Protein AF-A0A3S3REE6-F1 (afdb_monomer)

Foldseek 3Di:
DDPPVVVPPPQDLQRVLLVLLLCLLQCCLAQNCSNLVSLLVLLVVLVVCVVVVVADQDDDPVLVVLLVVLVVVLCLQCVLCVVLVNNVVCVVVCVSSSSSNSSSSNVSSVVVHDPLVSLLSSLVSLLNNLLSLLVQLCCCCVPVVHQRPHSNVALQSNLVSLLVSLLSLLLCLLVVSDPPSVSSPVSSVSSLVSNLSSVNVVSLVVNLVSSVVSCVVSVVSDDPVVSVVSVVVSVVSNVVSCVSCVVVVVVVVVVVVVVVCCCVVPVDLVGPVSVVVLLVVLVVVQCVVPVRSTNHDPCSVVSSVVSVVD

Sequence (310 aa):
MN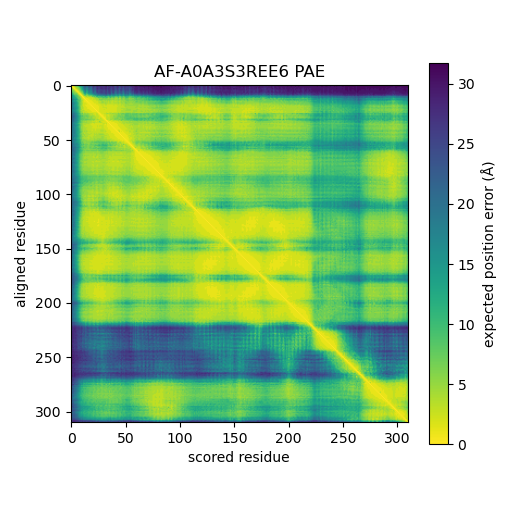PFTKLRRQLTPAQINFYFSIVCFFSAPVLGSLVSITFNAGGVWSAMLLAAKRRRFNIDGPMLALTAAIYAYCAAMVLASIVNGTLAADLRFFLPLITFLLFPISYSTWSITEKTALARIAVLASAAACFGALAIAIVQYHWLGTRAEGGAGNAIVFATVTCLAVMLCLAGALSGIEKRSKLLVLAAIAGTIAIVYSGSRMIWVAVPIAGIVVLLVNRRRFTNASMARLAVIGVVVALAIAAIGSRAIMDRADFLVSDWDALNANGDHSTALGLRVAMWEIGLAAVREMPIFGHGITASRALMKQGFHE

pLDDT: mean 81.47, std 12.82, range [36.47, 96.81]

Secondary structure (DSSP, 8-state):
--GGGGG-----HHHHHHHHHHHHHHHHHHHTTHHHHHHHHHHHHHHHHHHTTSS-----HHHHHHHHHHHHHHHHHHHHHHHTT-HHHHHHHHTTHHHHHTHHHHHHHHTTS-HHHHHHHHHHHHHHHHHHHHHHHHHHHHTS-S---GGGT-HHHHHHHHHHHHHHHHHHHHHSS-S-HHHHHHHHHHHHHHHHHTT-HHHHHHHHHHHHHHHHHTGGGS-HHHHHHHHHHHHHHHHHHHHHHHHHHHHHHHHHHHHHHHHHHH--TTSHHHHHHHHHHHHHHHHHHSTTT-S-TTHHHHHHHHHTT-

Radius of gyration: 23.43 Å; Cα contacts (8 Å, |Δi|>4): 352; chains: 1; bounding box: 55×63×61 Å

Mean predicted aligned error: 9.48 Å

Structure (mmCIF, N/CA/C/O backbone):
data_AF-A0A3S3REE6-F1
#
_entry.id   AF-A0A3S3REE6-F1
#
loop_
_atom_site.group_PDB
_atom_site.id
_atom_site.type_symbol
_atom_site.label_atom_id
_atom_site.label_alt_id
_atom_site.label_comp_id
_atom_site.label_asym_id
_atom_site.label_entity_id
_atom_site.label_seq_id
_atom_site.pdbx_PDB_ins_code
_atom_site.Cartn_x
_atom_site.Cartn_y
_atom_site.Cartn_z
_atom_site.occupancy
_atom_site.B_iso_or_equiv
_atom_site.auth_seq_id
_atom_site.auth_comp_id
_atom_site.auth_asym_id
_atom_site.auth_atom_id
_atom_site.pdbx_PDB_model_num
ATOM 1 N N . MET A 1 1 ? -24.984 39.464 20.899 1.00 42.41 1 MET A N 1
ATOM 2 C CA . MET A 1 1 ? -24.779 38.010 20.689 1.00 42.41 1 MET A CA 1
ATOM 3 C C . MET A 1 1 ? -23.985 37.833 19.404 1.00 42.41 1 MET A C 1
ATOM 5 O O . MET A 1 1 ? -24.493 38.174 18.348 1.00 42.41 1 MET A O 1
ATOM 9 N N . ASN A 1 2 ? -22.717 37.429 19.495 1.00 36.47 2 ASN A N 1
ATOM 10 C CA . ASN A 1 2 ? -21.797 37.407 18.354 1.00 36.47 2 ASN A CA 1
ATOM 11 C C . ASN A 1 2 ? -21.901 36.040 17.632 1.00 36.47 2 ASN A C 1
ATOM 13 O O . ASN A 1 2 ? -21.671 35.022 18.285 1.00 36.47 2 ASN A O 1
ATOM 17 N N . PRO A 1 3 ? -22.258 35.959 16.335 1.00 45.28 3 PRO A N 1
ATOM 18 C CA . PRO A 1 3 ? -22.503 34.685 15.642 1.00 45.28 3 PRO A CA 1
ATOM 19 C C . PRO A 1 3 ? -21.235 33.838 15.406 1.00 45.28 3 PRO A C 1
ATOM 21 O O . PRO A 1 3 ? -21.332 32.678 15.011 1.00 45.28 3 PRO A O 1
ATOM 24 N N . PHE A 1 4 ? -20.050 34.371 15.713 1.00 41.91 4 PHE A N 1
ATOM 25 C CA . PHE A 1 4 ? -18.760 33.706 15.501 1.00 41.91 4 PHE A CA 1
ATOM 26 C C . PHE A 1 4 ? -18.315 32.760 16.630 1.00 41.91 4 PHE A C 1
ATOM 28 O O . PHE A 1 4 ? -17.396 31.966 16.437 1.00 41.91 4 PHE A O 1
ATOM 35 N N . THR A 1 5 ? -18.970 32.754 17.795 1.00 41.12 5 THR A N 1
ATOM 36 C CA . THR A 1 5 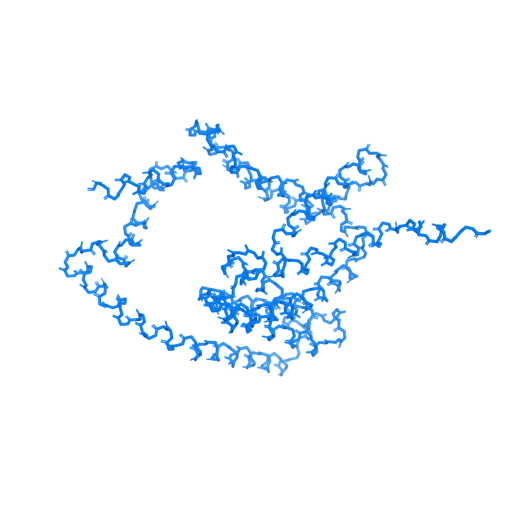? -18.614 31.833 18.897 1.00 41.12 5 THR A CA 1
ATOM 37 C C . THR A 1 5 ? -19.112 30.399 18.695 1.00 41.12 5 THR A C 1
ATOM 39 O O . THR A 1 5 ? -18.639 29.492 19.378 1.00 41.12 5 THR A O 1
ATOM 42 N N . LYS A 1 6 ? -19.991 30.143 17.714 1.00 39.50 6 LYS A N 1
ATOM 43 C CA . LYS A 1 6 ? -20.421 28.776 17.355 1.00 39.50 6 LYS A CA 1
ATOM 44 C C . LYS A 1 6 ? -19.379 27.983 16.549 1.00 39.50 6 LYS A C 1
ATOM 46 O O . LYS A 1 6 ? -19.552 26.778 16.386 1.00 39.50 6 LYS A O 1
ATOM 51 N N . LEU A 1 7 ? -18.287 28.610 16.096 1.00 43.03 7 LEU A N 1
ATOM 52 C CA . LEU A 1 7 ? -17.279 27.970 15.237 1.00 43.03 7 LEU A CA 1
ATOM 53 C C . LEU A 1 7 ? -16.089 27.344 15.988 1.00 43.03 7 LEU A C 1
ATOM 55 O O . LEU A 1 7 ? -15.154 26.858 15.360 1.00 43.03 7 LEU A O 1
ATOM 59 N N . ARG A 1 8 ? -16.092 27.341 17.328 1.00 43.50 8 ARG A N 1
ATOM 60 C CA . ARG A 1 8 ? -14.993 26.780 18.137 1.00 43.50 8 ARG A CA 1
ATOM 61 C C . ARG A 1 8 ? -15.454 25.600 18.984 1.00 43.50 8 ARG A C 1
ATOM 63 O O . ARG A 1 8 ? -15.173 25.524 20.176 1.00 43.50 8 ARG A O 1
ATOM 70 N N . ARG A 1 9 ? -16.170 24.653 18.375 1.00 51.88 9 ARG A N 1
ATOM 71 C CA . ARG A 1 9 ? -16.375 23.345 19.003 1.00 51.88 9 ARG A CA 1
ATOM 72 C C . ARG A 1 9 ? -15.023 22.629 18.973 1.00 51.88 9 ARG A C 1
ATOM 74 O O . ARG A 1 9 ? -14.600 22.166 17.920 1.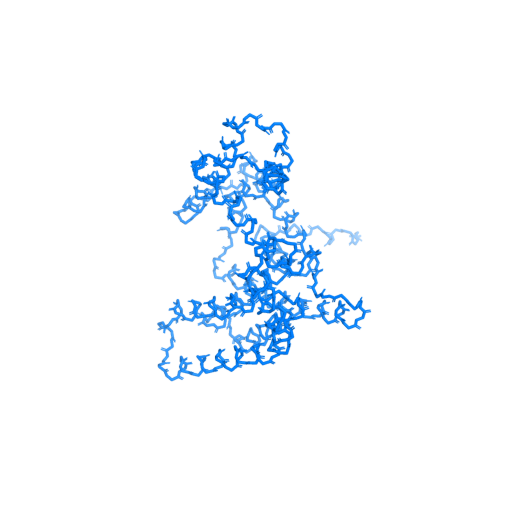00 51.88 9 ARG A O 1
ATOM 81 N N . GLN A 1 10 ? -14.307 22.620 20.099 1.00 65.56 10 GLN A N 1
ATOM 82 C CA . GLN A 1 10 ? -13.070 21.848 20.218 1.00 65.56 10 GLN A CA 1
ATOM 83 C C . GLN A 1 10 ? -13.412 20.380 19.941 1.00 65.56 10 GLN A C 1
ATOM 85 O O . GLN A 1 10 ? -14.212 19.781 20.660 1.00 65.56 10 GLN A O 1
ATOM 90 N N . LEU A 1 11 ? -12.874 19.836 18.847 1.00 72.00 11 LEU A N 1
ATOM 91 C CA . LEU A 1 11 ? -13.067 18.436 18.487 1.00 72.00 11 LEU A CA 1
ATOM 92 C C . LEU A 1 11 ? -12.492 17.561 19.599 1.00 72.00 11 LEU A C 1
ATOM 94 O O . LEU A 1 11 ? -11.380 17.800 20.075 1.00 72.00 11 LEU A O 1
ATOM 98 N N . THR A 1 12 ? -13.234 16.535 20.008 1.00 79.69 12 THR A N 1
ATOM 99 C CA . THR A 1 12 ? -12.698 15.570 20.971 1.00 79.69 12 THR A CA 1
ATOM 100 C C . THR A 1 12 ? -11.561 14.769 20.323 1.00 79.69 12 THR A C 1
ATOM 102 O O . THR A 1 12 ? -11.562 14.579 19.102 1.00 79.69 12 THR A O 1
ATOM 105 N N . PRO A 1 13 ? -10.596 14.233 21.096 1.00 75.00 13 PRO A N 1
ATOM 106 C CA . PRO A 1 13 ? -9.530 13.394 20.542 1.00 75.00 13 PRO A CA 1
ATOM 107 C C . PRO A 1 13 ? -10.055 12.223 19.694 1.00 75.00 13 PRO A C 1
ATOM 109 O O . PRO A 1 13 ? -9.488 11.909 18.652 1.00 75.00 13 PRO A O 1
ATOM 112 N N . ALA A 1 14 ? -11.190 11.635 20.084 1.00 76.12 14 ALA A N 1
ATOM 113 C CA . ALA A 1 14 ? -11.853 10.581 19.320 1.00 76.12 14 ALA A CA 1
ATOM 114 C C . ALA A 1 14 ? -12.410 11.076 17.970 1.00 76.12 14 ALA A C 1
ATOM 116 O O . ALA A 1 14 ? -12.322 10.358 16.977 1.00 76.12 14 ALA A O 1
ATOM 117 N N . GLN A 1 15 ? -12.942 12.302 17.905 1.00 81.38 15 GLN A N 1
ATOM 118 C CA . GLN A 1 15 ? -13.394 12.911 16.647 1.00 81.38 15 GLN A CA 1
ATOM 119 C C . GLN A 1 15 ? -12.220 13.247 15.724 1.00 81.38 15 GLN A C 1
ATOM 121 O O . GLN A 1 15 ? -12.312 13.037 14.519 1.00 81.38 15 GLN A O 1
ATOM 126 N N . ILE A 1 16 ? -11.098 13.720 16.272 1.00 81.75 16 ILE A N 1
ATOM 127 C CA . ILE A 1 16 ? -9.881 13.972 15.487 1.00 81.75 16 ILE A CA 1
ATOM 128 C C . ILE A 1 16 ? -9.382 12.665 14.863 1.00 81.75 16 ILE A C 1
ATOM 130 O O . ILE A 1 16 ? -9.139 12.617 13.661 1.00 81.75 16 ILE A O 1
ATOM 134 N N . ASN A 1 17 ? -9.316 11.586 15.647 1.00 83.25 17 ASN A N 1
ATOM 135 C CA . ASN A 1 17 ? -8.952 10.260 15.147 1.00 83.25 17 ASN A CA 1
ATOM 136 C C . ASN A 1 17 ? -9.905 9.751 14.068 1.00 83.25 17 ASN A C 1
ATOM 138 O O . ASN A 1 17 ? -9.468 9.108 13.115 1.00 83.25 17 ASN A O 1
ATOM 142 N N . PHE A 1 18 ? -11.201 10.018 14.228 1.00 85.62 18 PHE A N 1
ATOM 143 C CA . PHE A 1 18 ? -12.225 9.644 13.262 1.00 85.62 18 PHE A CA 1
ATOM 144 C C . PHE A 1 18 ? -11.948 10.292 11.902 1.00 85.62 18 PHE A C 1
ATOM 146 O O . PHE A 1 18 ? -11.800 9.584 10.908 1.00 85.62 18 PHE A O 1
ATOM 153 N N . TYR A 1 19 ? -11.787 11.619 11.865 1.00 88.06 19 TYR A N 1
ATOM 154 C CA . TYR A 1 19 ? -11.479 12.336 10.626 1.00 88.06 19 TYR A CA 1
ATOM 155 C C . TYR A 1 19 ? -10.116 11.952 10.057 1.00 88.06 19 TYR A C 1
ATOM 157 O O . TYR A 1 19 ? -10.013 11.696 8.861 1.00 88.06 19 TYR A O 1
ATOM 165 N N . PHE A 1 20 ? -9.093 11.842 10.907 1.00 88.25 20 PHE A N 1
ATOM 166 C CA . PHE A 1 20 ? -7.761 11.396 10.507 1.00 88.25 20 PHE A CA 1
ATOM 167 C C . PHE A 1 20 ? -7.815 10.035 9.803 1.00 88.25 20 PHE A C 1
ATOM 169 O O . PHE A 1 20 ? -7.283 9.881 8.708 1.00 88.25 20 PHE A O 1
ATOM 176 N N . SER A 1 21 ? -8.533 9.070 10.382 1.00 89.06 21 SER A N 1
ATOM 177 C CA . SER A 1 21 ? -8.674 7.730 9.807 1.00 89.06 21 SER A CA 1
ATOM 178 C C . SER A 1 21 ? -9.447 7.759 8.491 1.00 89.06 21 SER A C 1
ATOM 180 O O . SER A 1 21 ? -9.011 7.140 7.526 1.00 89.06 21 SER A O 1
ATOM 182 N N . ILE A 1 22 ? -10.549 8.516 8.410 1.00 90.38 22 ILE A N 1
ATOM 183 C CA . ILE A 1 22 ? -11.283 8.687 7.147 1.00 90.38 22 ILE A CA 1
ATOM 184 C C . ILE A 1 22 ? -10.353 9.213 6.064 1.00 90.38 22 ILE A C 1
ATOM 186 O O . ILE A 1 22 ? -10.285 8.613 4.996 1.00 90.38 22 ILE A O 1
ATOM 190 N N . VAL A 1 23 ? -9.618 10.292 6.340 1.00 90.56 23 VAL A N 1
ATOM 191 C CA . VAL A 1 23 ? -8.716 10.881 5.352 1.00 90.56 23 VAL A CA 1
ATOM 192 C C . VAL A 1 23 ? -7.639 9.875 4.963 1.00 90.56 23 VAL A C 1
ATOM 194 O O . VAL A 1 23 ? -7.443 9.677 3.772 1.00 90.56 23 VAL A O 1
ATOM 197 N N . CYS A 1 24 ? -7.004 9.163 5.899 1.00 88.88 24 CYS A N 1
ATOM 198 C CA . CYS A 1 24 ? -5.978 8.170 5.566 1.00 88.88 24 CYS A CA 1
ATOM 199 C C . CYS A 1 24 ? -6.482 7.058 4.627 1.00 88.88 24 CYS A C 1
ATOM 201 O O . CYS A 1 24 ? -5.827 6.762 3.631 1.00 88.88 24 CYS A O 1
ATOM 203 N N . PHE A 1 25 ? -7.643 6.458 4.907 1.00 89.06 25 PHE A N 1
ATOM 204 C CA . PHE A 1 25 ? -8.155 5.336 4.107 1.00 89.06 25 PHE A CA 1
ATOM 205 C C . PHE A 1 25 ? -8.859 5.781 2.815 1.00 89.06 25 PHE A C 1
ATOM 207 O O . PHE A 1 25 ? -8.791 5.078 1.810 1.00 89.06 25 PHE A O 1
ATOM 214 N N . PHE A 1 26 ? -9.501 6.952 2.811 1.00 91.25 26 PHE A N 1
ATOM 215 C CA . PHE A 1 26 ? -10.157 7.502 1.622 1.00 91.25 26 PHE A CA 1
ATOM 216 C C . PHE A 1 26 ? -9.165 8.106 0.624 1.00 91.25 26 PHE A C 1
ATOM 218 O O . PHE A 1 26 ? -9.297 7.924 -0.585 1.00 91.25 26 PHE A O 1
ATOM 225 N N . SER A 1 27 ? -8.173 8.849 1.123 1.00 88.44 27 SER A N 1
ATOM 226 C CA . SER A 1 27 ? -7.280 9.635 0.269 1.00 88.44 27 SER A CA 1
ATOM 227 C C . SER A 1 27 ? -6.321 8.784 -0.551 1.00 88.44 27 SER A C 1
ATOM 229 O O . SER A 1 27 ? -5.919 9.244 -1.612 1.00 88.44 27 SER A O 1
ATOM 231 N N . ALA A 1 28 ? -5.976 7.562 -0.131 1.00 84.25 28 ALA A N 1
ATOM 232 C CA . ALA A 1 28 ? -4.941 6.799 -0.825 1.00 84.25 28 ALA A CA 1
ATOM 233 C C . ALA A 1 28 ? -5.287 6.534 -2.311 1.00 84.25 28 ALA A C 1
ATOM 235 O O . ALA A 1 28 ? -4.481 6.910 -3.163 1.00 84.25 28 ALA A O 1
ATOM 236 N N . PRO A 1 29 ? -6.476 6.007 -2.679 1.00 78.81 29 PRO A N 1
ATOM 237 C CA . PRO A 1 29 ? -6.849 5.840 -4.089 1.00 78.81 29 PRO A CA 1
ATOM 238 C C . PRO A 1 29 ? -7.236 7.146 -4.794 1.00 78.81 29 PRO A C 1
ATOM 240 O O . PRO A 1 29 ? -6.980 7.314 -5.984 1.00 78.81 29 PRO A O 1
ATOM 243 N N . VAL A 1 30 ? -7.869 8.072 -4.071 1.00 86.06 30 VAL A N 1
ATOM 244 C CA . VAL A 1 30 ? -8.553 9.233 -4.667 1.00 86.06 30 VAL A CA 1
ATOM 245 C C . VAL A 1 30 ? -7.630 10.446 -4.793 1.00 86.06 30 VAL A C 1
ATOM 247 O O . VAL A 1 30 ? -7.632 11.127 -5.810 1.00 86.06 30 VAL A O 1
ATOM 250 N N . LEU A 1 31 ? -6.833 10.713 -3.761 1.00 86.44 31 LEU A N 1
ATOM 251 C CA . LEU A 1 31 ? -6.054 11.943 -3.577 1.00 86.44 31 LEU A CA 1
ATOM 252 C C . LEU A 1 31 ? -4.537 11.677 -3.502 1.00 86.44 31 LEU A C 1
ATOM 254 O O . LEU A 1 31 ? -3.764 12.607 -3.274 1.00 86.44 31 LEU A O 1
ATOM 258 N N . GLY A 1 32 ? -4.110 10.420 -3.674 1.00 85.12 32 GLY A N 1
ATOM 259 C CA . GLY A 1 32 ? -2.707 10.018 -3.750 1.00 85.12 32 GLY A CA 1
ATOM 260 C C . GLY A 1 32 ? -1.889 10.499 -2.556 1.00 85.12 32 GLY A C 1
ATOM 261 O O . GLY A 1 32 ? -2.168 10.136 -1.415 1.00 85.12 32 GLY A O 1
ATOM 262 N N . SER A 1 33 ? -0.892 11.349 -2.817 1.00 83.81 33 SER A N 1
ATOM 263 C CA . SER A 1 33 ? 0.085 11.854 -1.837 1.00 83.81 33 SER A CA 1
ATOM 264 C C . SER A 1 33 ? -0.518 12.573 -0.626 1.00 83.81 33 SER A C 1
ATOM 266 O O . SER A 1 33 ? 0.168 12.726 0.389 1.00 83.81 33 SER A O 1
ATOM 268 N N . LEU A 1 34 ? -1.795 12.975 -0.677 1.00 86.62 34 LEU A N 1
ATOM 269 C CA . LEU A 1 34 ? -2.482 13.528 0.491 1.00 86.62 34 LEU A CA 1
ATOM 270 C C . LEU A 1 34 ? -2.490 12.548 1.674 1.00 86.62 34 LEU A C 1
ATOM 272 O O . LEU A 1 34 ? -2.453 12.995 2.823 1.00 86.62 34 LEU A O 1
ATOM 276 N N . VAL A 1 35 ? -2.476 11.233 1.420 1.00 87.00 35 VAL A N 1
ATOM 277 C CA . VAL A 1 35 ? -2.385 10.225 2.487 1.00 87.00 35 VAL A CA 1
ATOM 278 C C . VAL A 1 35 ? -1.095 10.381 3.285 1.00 87.00 35 VAL A C 1
ATOM 280 O O . VAL A 1 35 ? -1.134 10.416 4.514 1.00 87.00 35 VAL A O 1
ATOM 283 N N . SER A 1 36 ? 0.036 10.557 2.599 1.00 87.06 36 SER A N 1
ATOM 284 C CA . SER A 1 36 ? 1.346 10.718 3.223 1.00 87.06 36 SER A CA 1
ATOM 285 C C . SER A 1 36 ? 1.425 12.039 3.973 1.00 87.06 36 SER A C 1
ATOM 287 O O . SER A 1 36 ? 1.892 12.059 5.107 1.00 87.06 36 SER A O 1
ATOM 289 N N . ILE A 1 37 ? 0.915 13.131 3.397 1.00 88.62 37 ILE A N 1
ATOM 290 C CA . ILE A 1 37 ? 0.866 14.436 4.075 1.00 88.62 37 ILE A CA 1
ATOM 291 C C . ILE A 1 37 ? 0.042 14.331 5.359 1.00 88.62 37 ILE A C 1
ATOM 293 O O . ILE A 1 37 ? 0.506 14.726 6.427 1.00 88.62 37 ILE A O 1
ATOM 297 N N . THR A 1 38 ? -1.153 13.746 5.268 1.00 88.25 38 THR A N 1
ATOM 298 C CA . THR A 1 38 ? -2.050 13.569 6.414 1.00 88.25 38 THR A CA 1
ATOM 299 C C . THR A 1 38 ? -1.393 12.711 7.483 1.00 88.25 38 THR A C 1
ATOM 301 O O . THR A 1 38 ? -1.381 13.099 8.648 1.00 88.25 38 THR A O 1
ATOM 304 N N . PHE A 1 39 ? -0.802 11.578 7.096 1.00 89.00 39 PHE A N 1
ATOM 305 C CA . PHE A 1 39 ? -0.134 10.666 8.018 1.00 89.00 39 PHE A CA 1
ATOM 306 C C . PHE A 1 39 ? 1.042 11.340 8.735 1.00 89.00 39 PHE A C 1
ATOM 308 O O . PHE A 1 39 ? 1.117 11.287 9.960 1.00 89.00 39 PHE A O 1
ATOM 315 N N . ASN A 1 40 ? 1.910 12.045 8.002 1.00 90.38 40 ASN A N 1
ATOM 316 C CA . ASN A 1 40 ? 3.038 12.771 8.589 1.00 90.38 40 ASN A CA 1
ATOM 317 C C . ASN A 1 40 ? 2.561 13.898 9.518 1.00 90.38 40 ASN A C 1
ATOM 319 O O . ASN A 1 40 ? 3.053 14.015 10.638 1.00 90.38 40 ASN A O 1
ATOM 323 N N . ALA A 1 41 ? 1.561 14.683 9.106 1.00 88.25 41 ALA A N 1
ATOM 324 C CA . ALA A 1 41 ? 0.976 15.731 9.942 1.00 88.25 41 ALA A CA 1
ATOM 325 C C . ALA A 1 41 ? 0.361 15.158 11.232 1.00 88.25 41 ALA A C 1
ATOM 327 O O . ALA A 1 41 ? 0.583 15.694 12.319 1.00 88.25 41 ALA A O 1
ATOM 328 N N . GLY A 1 42 ? -0.360 14.037 11.133 1.00 86.38 42 GLY A N 1
ATOM 329 C CA . GLY A 1 42 ? -0.908 13.321 12.285 1.00 86.38 42 GLY A CA 1
ATOM 330 C C . GLY A 1 42 ? 0.176 12.769 13.213 1.00 86.38 42 GLY A C 1
ATOM 331 O O . GLY A 1 42 ? 0.039 12.863 14.435 1.00 86.38 42 GLY A O 1
ATOM 332 N N . GLY A 1 43 ? 1.274 12.259 12.650 1.00 87.00 43 GLY A N 1
ATOM 333 C CA . GLY A 1 43 ? 2.450 11.810 13.392 1.00 87.00 43 GLY A CA 1
ATOM 334 C C . GLY A 1 43 ? 3.121 12.948 14.162 1.00 87.00 43 GLY A C 1
ATOM 335 O O . GLY A 1 43 ? 3.308 12.837 15.372 1.00 87.00 43 GLY A O 1
ATOM 336 N N . VAL A 1 44 ? 3.398 14.078 13.504 1.00 88.44 44 VAL A N 1
ATOM 337 C CA . VAL A 1 44 ? 3.989 15.271 14.142 1.00 88.44 44 VAL A CA 1
ATOM 338 C C . VAL A 1 44 ? 3.080 15.815 15.242 1.00 88.44 44 VAL A C 1
ATOM 340 O O . VAL A 1 44 ? 3.533 16.040 16.364 1.00 88.44 44 VAL A O 1
ATOM 343 N N . TRP A 1 45 ? 1.780 15.955 14.973 1.00 86.81 45 TRP A N 1
ATOM 344 C CA . TRP A 1 45 ? 0.811 16.400 15.977 1.00 86.81 45 TRP A CA 1
ATOM 345 C C . TRP A 1 45 ? 0.792 15.485 17.206 1.00 86.81 45 TRP A C 1
ATOM 347 O O . TRP A 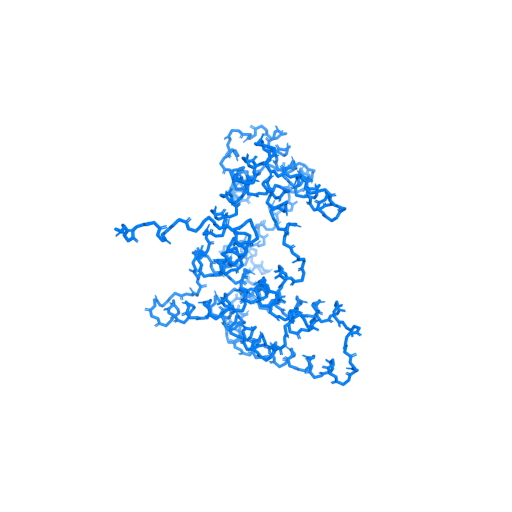1 45 ? 0.753 15.933 18.353 1.00 86.81 45 TRP A O 1
ATOM 357 N N . SER A 1 46 ? 0.870 14.180 16.976 1.00 84.25 46 SER A N 1
ATOM 358 C CA . SER A 1 46 ? 0.875 13.186 18.044 1.00 84.25 46 SER A CA 1
ATOM 359 C C . SER A 1 46 ? 2.169 13.213 18.846 1.00 84.25 46 SER A C 1
ATOM 361 O O . SER A 1 46 ? 2.107 13.109 20.071 1.00 84.25 46 SER A O 1
ATOM 363 N N . ALA A 1 47 ? 3.311 13.446 18.193 1.00 87.00 47 ALA A N 1
ATOM 364 C CA . ALA A 1 47 ? 4.587 13.692 18.857 1.00 87.00 47 ALA A CA 1
ATOM 365 C C . ALA A 1 47 ? 4.515 14.931 19.763 1.00 87.00 47 ALA A C 1
ATOM 367 O O . ALA A 1 47 ? 4.936 14.868 20.917 1.00 87.00 47 ALA A O 1
ATOM 368 N N . MET A 1 48 ? 3.902 16.026 19.296 1.00 86.75 48 MET A N 1
ATOM 369 C CA . MET A 1 48 ? 3.696 17.233 20.108 1.00 86.75 48 MET A CA 1
ATOM 370 C C . MET A 1 48 ? 2.818 16.956 21.337 1.00 86.75 48 MET A C 1
ATOM 372 O O . MET A 1 48 ? 3.122 17.425 22.433 1.00 86.75 48 MET A O 1
ATOM 376 N N . LEU A 1 49 ? 1.748 16.166 21.193 1.00 84.81 49 LEU A N 1
ATOM 377 C CA . LEU A 1 49 ? 0.883 15.787 22.318 1.00 84.81 49 LEU A CA 1
ATOM 378 C C . LEU A 1 49 ? 1.590 14.883 23.339 1.00 84.81 49 LEU A C 1
ATOM 380 O O . LEU A 1 49 ? 1.339 15.014 24.541 1.00 84.81 49 LEU A O 1
ATOM 384 N N . LEU A 1 50 ? 2.461 13.986 22.873 1.00 85.38 50 LEU A N 1
ATOM 385 C CA . LEU A 1 50 ? 3.314 13.143 23.716 1.00 85.38 50 LEU A CA 1
ATOM 386 C C . LEU A 1 50 ? 4.344 13.992 24.477 1.00 85.38 50 LEU A C 1
ATOM 388 O O . LEU A 1 50 ? 4.432 13.883 25.699 1.00 85.38 50 LEU A O 1
ATOM 392 N N . ALA A 1 51 ? 5.048 14.896 23.786 1.00 87.56 51 ALA A N 1
ATOM 393 C CA . ALA A 1 51 ? 5.994 15.838 24.392 1.00 87.56 51 ALA A CA 1
ATOM 394 C C . ALA A 1 51 ? 5.322 16.756 25.425 1.00 87.56 51 ALA A C 1
ATOM 396 O O . ALA A 1 51 ? 5.862 16.979 26.507 1.00 87.56 51 ALA A O 1
ATOM 397 N N . ALA A 1 52 ? 4.098 17.215 25.152 1.00 87.50 52 ALA A N 1
ATOM 398 C CA . ALA A 1 52 ? 3.303 18.004 26.091 1.00 87.50 52 ALA A CA 1
ATOM 399 C C . ALA A 1 52 ? 2.723 17.184 27.264 1.00 87.50 52 ALA A C 1
ATOM 401 O O . ALA A 1 52 ? 1.938 17.722 28.046 1.00 87.50 52 ALA A O 1
ATOM 402 N N . LYS A 1 53 ? 3.038 15.881 27.373 1.00 83.44 53 LYS A N 1
ATOM 403 C CA . LYS A 1 53 ? 2.478 14.925 28.351 1.00 83.44 53 LYS A CA 1
ATOM 404 C C . LYS A 1 53 ? 0.943 14.866 28.359 1.00 83.44 53 LYS A C 1
ATOM 406 O O . LYS A 1 53 ? 0.334 14.391 29.315 1.00 83.44 53 LYS A O 1
ATOM 411 N N . ARG A 1 54 ? 0.303 15.314 27.274 1.00 80.19 54 ARG A N 1
ATOM 412 C CA . ARG A 1 54 ? -1.157 15.282 27.086 1.00 80.19 54 ARG A CA 1
ATOM 413 C C . ARG A 1 54 ? -1.643 13.937 26.550 1.00 80.19 54 ARG A C 1
ATOM 415 O O . ARG A 1 54 ? -2.846 13.695 26.511 1.00 80.19 54 ARG A O 1
ATOM 422 N N . ARG A 1 55 ? -0.724 13.069 26.119 1.00 75.94 55 ARG A N 1
ATOM 423 C CA . ARG A 1 55 ? -1.007 11.733 25.591 1.00 75.94 55 ARG A CA 1
ATOM 424 C C . ARG A 1 55 ? 0.005 10.727 26.138 1.00 75.94 55 ARG A C 1
ATOM 426 O O . ARG A 1 55 ? 1.175 11.055 26.308 1.00 75.94 55 ARG A O 1
ATOM 433 N N . ARG A 1 56 ? -0.457 9.503 26.404 1.00 79.75 56 ARG A N 1
ATOM 434 C CA . ARG A 1 56 ? 0.401 8.365 26.763 1.00 79.75 56 ARG A CA 1
ATOM 435 C C . ARG A 1 56 ? 0.751 7.576 25.511 1.00 79.75 56 ARG A C 1
ATOM 437 O O . ARG A 1 56 ? -0.105 7.389 24.650 1.00 79.75 56 ARG A O 1
ATOM 444 N N . PHE A 1 57 ? 1.994 7.123 25.436 1.00 82.75 57 PHE A N 1
ATOM 445 C CA . PHE A 1 57 ? 2.460 6.272 24.355 1.00 82.75 57 PHE A CA 1
ATOM 446 C C . PHE A 1 57 ? 1.903 4.862 24.551 1.00 82.75 57 PHE A C 1
ATOM 448 O O . PHE A 1 57 ? 2.119 4.251 25.598 1.00 82.75 57 PHE A O 1
ATOM 455 N N . ASN A 1 58 ? 1.132 4.374 23.583 1.00 81.25 58 ASN A N 1
ATOM 456 C CA . ASN A 1 58 ? 0.551 3.041 23.665 1.00 81.25 58 ASN A CA 1
ATOM 457 C C . ASN A 1 58 ? 1.548 1.998 23.165 1.00 81.25 58 ASN A C 1
ATOM 459 O O . ASN A 1 58 ? 1.845 1.984 21.977 1.00 81.25 58 ASN A O 1
ATOM 463 N N . ILE A 1 59 ? 2.007 1.119 24.055 1.00 84.38 59 ILE A N 1
ATOM 464 C CA . ILE A 1 59 ? 2.932 0.032 23.732 1.00 84.38 59 ILE A CA 1
ATOM 465 C C . ILE A 1 59 ? 2.184 -1.292 23.878 1.00 84.38 59 ILE A C 1
ATOM 467 O O . ILE A 1 59 ? 1.905 -1.733 24.990 1.00 84.38 59 ILE A O 1
ATOM 471 N N . ASP A 1 60 ? 1.862 -1.930 22.758 1.00 88.12 60 ASP A N 1
ATOM 472 C CA . ASP A 1 60 ? 1.336 -3.292 22.704 1.00 88.12 60 ASP A CA 1
ATOM 473 C C . ASP A 1 60 ? 2.194 -4.181 21.791 1.00 88.12 60 ASP A C 1
ATOM 475 O O . ASP A 1 60 ? 2.919 -3.701 20.918 1.00 88.12 60 ASP A O 1
ATOM 479 N N . GLY A 1 61 ? 2.126 -5.500 22.003 1.00 88.88 61 GLY A N 1
ATOM 480 C CA . GLY A 1 61 ? 2.929 -6.482 21.261 1.00 88.88 61 GLY A CA 1
ATOM 481 C C . GLY A 1 61 ? 2.864 -6.323 19.732 1.00 88.88 61 GLY A C 1
ATOM 482 O O . GLY A 1 61 ? 3.920 -6.285 19.099 1.00 88.88 61 GLY A O 1
ATOM 483 N N . PRO A 1 62 ? 1.670 -6.157 19.123 1.00 87.75 62 PRO A N 1
ATOM 484 C CA . PRO A 1 62 ? 1.548 -5.931 17.682 1.00 87.75 62 PRO A CA 1
ATOM 485 C C . PRO A 1 62 ? 2.235 -4.647 17.200 1.00 87.75 62 PRO A C 1
ATOM 487 O O . PRO A 1 62 ? 2.908 -4.668 16.169 1.00 87.75 62 PRO A O 1
ATOM 490 N N . MET A 1 63 ? 2.108 -3.540 17.943 1.00 90.06 63 MET A N 1
ATOM 491 C CA . MET A 1 63 ? 2.795 -2.290 17.608 1.00 90.06 63 MET A CA 1
ATOM 492 C C . MET A 1 63 ? 4.308 -2.458 17.679 1.00 90.06 63 MET A C 1
ATOM 494 O O . MET A 1 63 ? 5.000 -2.000 16.774 1.00 90.06 63 MET A O 1
ATOM 498 N N . LEU A 1 64 ? 4.827 -3.122 18.716 1.00 92.31 64 LEU A N 1
ATOM 499 C CA . LEU A 1 64 ? 6.263 -3.362 18.862 1.00 92.31 64 LEU A CA 1
ATOM 500 C C . LEU A 1 64 ? 6.811 -4.211 17.716 1.00 92.31 64 LEU A C 1
ATOM 502 O O . LEU A 1 64 ? 7.807 -3.825 17.111 1.00 92.31 64 LEU A O 1
ATOM 506 N N . ALA A 1 65 ? 6.138 -5.312 17.376 1.00 93.25 65 ALA A N 1
ATOM 507 C CA . ALA A 1 65 ? 6.559 -6.189 16.286 1.00 93.25 65 ALA A CA 1
ATOM 508 C C . ALA A 1 65 ? 6.602 -5.448 14.940 1.00 93.25 65 ALA A C 1
ATOM 510 O O . ALA A 1 65 ? 7.592 -5.533 14.212 1.00 93.25 65 ALA A O 1
ATOM 511 N N . LEU A 1 66 ? 5.560 -4.667 14.630 1.00 91.88 66 LEU A N 1
ATOM 512 C CA . LEU A 1 66 ? 5.499 -3.910 13.381 1.00 91.88 66 LEU A CA 1
ATOM 513 C C . LEU A 1 66 ? 6.511 -2.755 13.361 1.00 91.88 66 LEU A C 1
ATOM 515 O O . LEU A 1 66 ? 7.164 -2.531 12.346 1.00 91.88 66 LEU A O 1
ATOM 519 N N . THR A 1 67 ? 6.703 -2.066 14.489 1.00 93.12 67 THR A N 1
ATOM 520 C CA . THR A 1 67 ? 7.712 -1.001 14.616 1.00 93.12 67 THR A CA 1
ATOM 521 C C . THR A 1 67 ? 9.118 -1.557 14.431 1.00 93.12 67 THR A C 1
ATOM 523 O O . THR A 1 67 ? 9.898 -0.975 13.685 1.00 93.12 67 THR A O 1
ATOM 526 N N . ALA A 1 68 ? 9.430 -2.701 15.045 1.00 95.25 68 ALA A N 1
ATOM 527 C CA . ALA A 1 68 ? 10.722 -3.361 14.895 1.00 95.25 68 ALA A CA 1
ATOM 528 C C . ALA A 1 68 ? 10.990 -3.747 13.434 1.00 95.25 68 ALA A C 1
ATOM 530 O O . ALA A 1 68 ? 12.063 -3.450 12.920 1.00 95.25 68 ALA A O 1
ATOM 531 N N . ALA A 1 69 ? 10.006 -4.331 12.740 1.00 95.19 69 ALA A N 1
ATOM 532 C CA . ALA A 1 69 ? 10.138 -4.683 11.326 1.00 95.19 69 ALA A CA 1
ATOM 533 C C . ALA A 1 69 ? 10.367 -3.448 10.435 1.00 95.19 69 ALA A C 1
ATOM 535 O O . ALA A 1 69 ? 11.261 -3.442 9.589 1.00 95.19 69 ALA A O 1
ATOM 536 N N . ILE A 1 70 ? 9.598 -2.377 10.656 1.00 94.31 70 ILE A N 1
ATOM 537 C CA . ILE A 1 70 ? 9.737 -1.122 9.908 1.00 94.31 70 ILE A CA 1
ATOM 538 C C . ILE A 1 70 ? 11.101 -0.473 10.174 1.00 94.31 70 ILE A C 1
ATOM 540 O O . ILE A 1 70 ? 11.764 -0.011 9.248 1.00 94.31 70 ILE A O 1
ATOM 544 N N . TYR A 1 71 ? 11.540 -0.440 11.431 1.00 95.06 71 TYR A N 1
ATOM 545 C CA . TYR A 1 71 ? 12.807 0.187 11.800 1.00 95.06 71 TYR A CA 1
ATOM 546 C C . TYR A 1 71 ? 13.994 -0.640 11.320 1.00 95.06 71 TYR A C 1
ATOM 548 O O . TYR A 1 71 ? 14.979 -0.054 10.889 1.00 95.06 71 TYR A O 1
ATOM 556 N N . ALA A 1 72 ? 13.886 -1.971 11.309 1.00 94.81 72 ALA A N 1
ATOM 557 C CA . ALA A 1 72 ? 14.878 -2.844 10.693 1.00 94.81 72 ALA A CA 1
ATOM 558 C C . ALA A 1 72 ? 15.010 -2.561 9.189 1.00 94.81 72 ALA A C 1
ATOM 560 O O . ALA A 1 72 ? 16.126 -2.442 8.693 1.00 94.81 72 ALA A O 1
ATOM 561 N N . TYR A 1 73 ? 13.894 -2.366 8.477 1.00 92.38 73 TYR A N 1
ATOM 562 C CA . TYR A 1 73 ? 13.911 -1.964 7.068 1.00 92.38 73 TYR A CA 1
ATOM 563 C C . TYR A 1 73 ? 14.599 -0.603 6.857 1.00 92.38 73 TYR A C 1
ATOM 565 O O . TYR A 1 73 ? 15.495 -0.483 6.020 1.00 92.38 73 TYR A O 1
ATOM 573 N N . CYS A 1 74 ? 14.237 0.416 7.644 1.00 93.31 74 CYS A N 1
ATOM 574 C CA . CYS A 1 74 ? 14.875 1.734 7.565 1.00 93.31 74 CYS A CA 1
ATOM 575 C C . CYS A 1 74 ? 16.373 1.668 7.906 1.00 93.31 74 CYS A C 1
ATOM 577 O O . CYS A 1 74 ? 17.190 2.277 7.218 1.00 93.31 74 CYS A O 1
ATOM 579 N N . ALA A 1 75 ? 16.739 0.913 8.944 1.00 92.44 75 ALA A N 1
ATOM 580 C CA . ALA A 1 75 ? 18.121 0.734 9.367 1.00 92.44 75 ALA A CA 1
ATOM 581 C C . ALA A 1 75 ? 18.944 0.006 8.302 1.00 92.44 75 ALA A C 1
ATOM 583 O O . ALA A 1 75 ? 20.059 0.430 8.028 1.00 92.44 75 ALA A O 1
ATOM 584 N N . ALA A 1 76 ? 18.39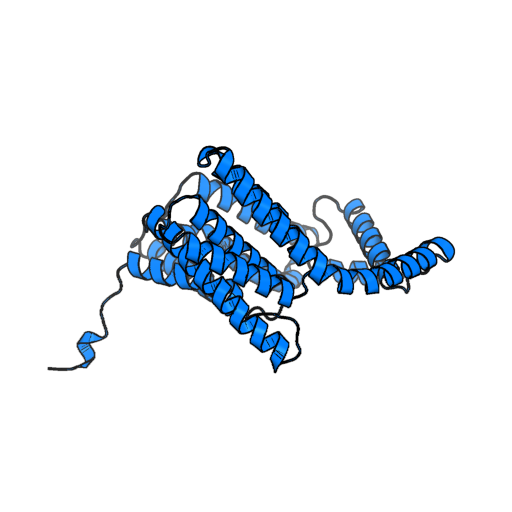1 -1.025 7.655 1.00 90.88 76 ALA A N 1
ATOM 585 C CA . ALA A 1 76 ? 19.056 -1.729 6.562 1.00 90.88 76 ALA A CA 1
ATOM 586 C C . ALA A 1 76 ? 19.370 -0.789 5.387 1.00 90.88 76 ALA A C 1
ATOM 588 O O . ALA A 1 76 ? 20.484 -0.811 4.874 1.00 90.88 76 ALA A O 1
ATOM 589 N N . MET A 1 77 ? 18.432 0.091 5.015 1.00 89.44 77 MET A N 1
ATOM 590 C CA . MET A 1 77 ? 18.637 1.085 3.950 1.00 89.44 77 MET A CA 1
ATOM 591 C C . MET A 1 77 ? 19.744 2.090 4.288 1.00 89.44 77 MET A C 1
ATOM 593 O O . MET A 1 77 ? 20.594 2.391 3.451 1.00 89.44 77 MET A O 1
ATOM 597 N N . VAL A 1 78 ? 19.757 2.600 5.522 1.00 90.44 78 VAL A N 1
ATOM 598 C CA . VAL A 1 78 ? 20.789 3.545 5.974 1.00 90.44 78 VAL A CA 1
ATOM 599 C C . VAL A 1 78 ? 22.144 2.851 6.102 1.00 90.44 78 VAL A C 1
ATOM 601 O O . VAL A 1 78 ? 23.148 3.391 5.649 1.00 90.44 78 VAL A O 1
ATOM 604 N N . LEU A 1 79 ? 22.183 1.642 6.664 1.00 91.31 79 LEU A N 1
ATOM 605 C CA . LEU A 1 79 ? 23.410 0.867 6.833 1.00 91.31 79 LEU A CA 1
ATOM 606 C C . LEU A 1 79 ? 24.036 0.510 5.482 1.00 91.31 79 LEU A C 1
ATOM 608 O O . LEU A 1 79 ? 25.235 0.701 5.313 1.00 91.31 79 LEU A O 1
ATOM 612 N N . ALA A 1 80 ? 23.227 0.078 4.510 1.00 90.19 80 ALA A N 1
ATOM 613 C CA . ALA A 1 80 ? 23.673 -0.146 3.138 1.00 90.19 80 ALA A CA 1
ATOM 614 C C . ALA A 1 80 ? 24.331 1.113 2.557 1.00 90.19 80 ALA A C 1
ATOM 616 O O . ALA A 1 80 ? 25.431 1.048 2.019 1.00 90.19 80 ALA A O 1
ATOM 617 N N . SER A 1 81 ? 23.709 2.279 2.727 1.00 90.62 81 SER A N 1
ATOM 618 C CA . SER A 1 81 ? 24.257 3.548 2.240 1.00 90.62 81 SER A CA 1
ATOM 619 C C . SER A 1 81 ? 25.556 3.971 2.942 1.00 90.62 81 SER A C 1
ATOM 621 O O . SER A 1 81 ? 26.471 4.486 2.300 1.00 90.62 81 SER A O 1
ATOM 623 N N . ILE A 1 82 ? 25.678 3.719 4.252 1.00 90.25 82 ILE A N 1
ATOM 624 C CA . ILE A 1 82 ? 26.908 3.986 5.016 1.00 90.25 82 ILE A CA 1
ATOM 625 C C . ILE A 1 82 ? 28.049 3.095 4.524 1.00 90.25 82 ILE A C 1
ATOM 627 O O . ILE A 1 82 ? 29.135 3.600 4.253 1.00 90.25 82 ILE A O 1
ATOM 631 N N . VAL A 1 83 ? 27.800 1.789 4.382 1.00 91.19 83 VAL A N 1
ATOM 632 C CA . VAL A 1 83 ? 28.809 0.814 3.936 1.00 91.19 83 VAL A CA 1
ATOM 633 C C . VAL A 1 83 ? 29.309 1.137 2.526 1.00 91.19 83 VAL A C 1
ATOM 635 O O . VAL A 1 83 ? 30.497 1.000 2.258 1.00 91.19 83 VAL A O 1
ATOM 638 N N . ASN A 1 84 ? 28.429 1.633 1.654 1.00 88.50 84 ASN A N 1
ATOM 639 C CA . ASN A 1 84 ? 28.777 2.046 0.293 1.00 88.50 84 ASN A CA 1
ATOM 640 C C . ASN A 1 84 ? 29.359 3.470 0.197 1.00 88.50 84 ASN A C 1
ATOM 642 O O . ASN A 1 84 ? 29.717 3.913 -0.891 1.00 88.50 84 ASN A O 1
ATOM 646 N N . GLY A 1 85 ? 29.426 4.226 1.299 1.00 88.69 85 GLY A N 1
ATOM 647 C CA . GLY A 1 85 ? 29.884 5.620 1.283 1.00 88.69 85 GLY A CA 1
ATOM 648 C C . GLY A 1 85 ? 28.958 6.583 0.521 1.00 88.69 85 GLY A C 1
ATOM 649 O O . GLY A 1 85 ? 29.357 7.705 0.213 1.00 88.69 85 GLY A O 1
ATOM 650 N N . THR A 1 86 ? 27.714 6.188 0.228 1.00 88.06 86 THR A N 1
ATOM 651 C CA . THR A 1 86 ? 26.752 6.948 -0.593 1.00 88.06 86 THR A CA 1
ATOM 652 C C . THR A 1 86 ? 25.784 7.806 0.225 1.00 88.06 86 THR A C 1
ATOM 654 O O . THR A 1 86 ? 24.842 8.372 -0.333 1.00 88.06 86 THR A O 1
ATOM 657 N N . LEU A 1 87 ? 26.024 7.977 1.531 1.00 86.06 87 LEU A N 1
ATOM 658 C CA . LEU A 1 87 ? 25.104 8.641 2.467 1.00 86.06 87 LEU A CA 1
ATOM 659 C C . LEU A 1 87 ? 24.620 10.021 1.991 1.00 86.06 87 LEU A C 1
ATOM 661 O O . LEU A 1 87 ? 23.433 10.335 2.084 1.00 86.06 87 LEU A O 1
ATOM 665 N N . ALA A 1 88 ? 25.525 10.843 1.451 1.00 86.56 88 ALA A N 1
ATOM 666 C CA . ALA A 1 88 ? 25.182 12.171 0.944 1.00 86.56 88 ALA A CA 1
ATOM 667 C C . ALA A 1 88 ? 24.302 12.111 -0.319 1.00 86.56 88 ALA A C 1
ATOM 669 O O . ALA A 1 88 ? 23.348 12.878 -0.449 1.00 86.56 88 ALA A O 1
ATOM 670 N N . ALA A 1 89 ? 24.592 11.181 -1.233 1.00 84.75 89 ALA A N 1
ATOM 671 C CA . ALA A 1 89 ? 23.828 10.991 -2.466 1.00 84.75 89 ALA A CA 1
ATOM 672 C C . ALA A 1 89 ? 22.441 10.377 -2.197 1.00 84.75 89 ALA A C 1
ATOM 674 O O . ALA A 1 89 ? 21.467 10.692 -2.894 1.00 84.75 89 ALA A O 1
ATOM 675 N N . ASP A 1 90 ? 22.343 9.540 -1.161 1.00 85.81 90 ASP A N 1
ATOM 676 C CA . ASP A 1 90 ? 21.127 8.818 -0.801 1.00 85.81 90 ASP A CA 1
ATOM 677 C C . ASP A 1 90 ? 20.170 9.627 0.093 1.00 85.81 90 ASP A C 1
ATOM 679 O O . ASP A 1 90 ? 19.006 9.255 0.242 1.00 85.81 90 ASP A O 1
ATOM 683 N N . LEU A 1 91 ? 20.605 10.776 0.628 1.00 86.12 91 LEU A N 1
ATOM 684 C CA . LEU A 1 91 ? 19.857 11.563 1.618 1.00 86.12 91 LEU A CA 1
ATOM 685 C C . LEU A 1 91 ? 18.416 11.886 1.185 1.00 86.12 91 LEU A C 1
ATOM 687 O O . LEU A 1 91 ? 17.475 11.779 1.973 1.00 86.12 91 LEU A O 1
ATOM 691 N N . ARG A 1 92 ? 18.213 12.221 -0.097 1.00 86.81 92 ARG A N 1
ATOM 692 C CA . ARG A 1 92 ? 16.876 12.500 -0.656 1.00 86.81 92 ARG A CA 1
ATOM 693 C C . ARG A 1 92 ? 15.949 11.278 -0.654 1.00 86.81 92 ARG A C 1
ATOM 695 O O . ARG A 1 92 ? 14.735 11.440 -0.570 1.00 86.81 92 ARG A O 1
ATOM 702 N N . PHE A 1 93 ? 16.502 10.068 -0.732 1.00 84.75 93 PHE A N 1
ATOM 703 C CA . PHE A 1 93 ? 15.748 8.812 -0.702 1.00 84.75 93 PHE A CA 1
ATOM 704 C C . PHE A 1 93 ? 15.408 8.369 0.723 1.00 84.75 93 PHE A C 1
ATOM 706 O O . PHE A 1 93 ? 14.538 7.519 0.901 1.00 84.75 93 PHE A O 1
ATOM 713 N N . PHE A 1 94 ? 16.016 8.984 1.741 1.00 87.44 94 PHE A N 1
ATOM 714 C CA . PHE A 1 94 ? 15.620 8.789 3.135 1.00 87.44 94 PHE A CA 1
ATOM 715 C C . PHE A 1 94 ? 14.430 9.654 3.544 1.00 87.44 94 PHE A C 1
ATOM 717 O O . PHE A 1 94 ? 13.758 9.333 4.521 1.00 87.44 94 PHE A O 1
ATOM 724 N N . LEU A 1 95 ? 14.102 10.709 2.789 1.00 86.38 95 LEU A N 1
ATOM 725 C CA . LEU A 1 95 ? 12.972 11.582 3.115 1.00 86.38 95 LEU A CA 1
ATOM 726 C C . LEU A 1 95 ? 11.633 10.816 3.205 1.00 86.38 95 LEU A C 1
ATOM 728 O O . LEU A 1 95 ? 10.917 10.998 4.191 1.00 86.38 95 LEU A O 1
ATOM 732 N N . PRO A 1 96 ? 11.293 9.894 2.278 1.00 85.81 96 PRO A N 1
ATOM 733 C CA . PRO A 1 96 ? 10.103 9.056 2.422 1.00 85.81 96 PRO A CA 1
ATOM 734 C C . PRO A 1 96 ? 10.122 8.155 3.667 1.00 85.81 96 PRO A C 1
ATOM 736 O O . PRO A 1 96 ? 9.050 7.847 4.194 1.00 85.81 96 PRO A O 1
ATOM 739 N N . LEU A 1 97 ? 11.305 7.776 4.179 1.00 89.19 97 LEU A N 1
ATOM 740 C CA . LEU A 1 97 ? 11.435 6.928 5.371 1.00 89.19 97 LEU A CA 1
ATOM 741 C C . LEU A 1 97 ? 10.928 7.612 6.643 1.00 89.19 97 LEU A C 1
ATOM 743 O O . LEU A 1 97 ? 10.508 6.925 7.571 1.00 89.19 97 LEU A O 1
ATOM 747 N N . ILE A 1 98 ? 10.873 8.948 6.673 1.00 88.00 98 ILE A N 1
ATOM 748 C CA . ILE A 1 98 ? 10.283 9.705 7.789 1.00 88.00 98 ILE A CA 1
ATOM 749 C C . ILE A 1 98 ? 8.835 9.266 8.037 1.00 88.00 98 ILE A C 1
ATOM 751 O O . ILE A 1 98 ? 8.434 9.080 9.186 1.00 88.00 98 ILE A O 1
ATOM 755 N N . THR A 1 99 ? 8.079 9.001 6.966 1.00 88.81 99 THR A N 1
ATOM 756 C CA . THR A 1 99 ? 6.699 8.500 7.064 1.00 88.81 99 THR A CA 1
ATOM 757 C C . THR A 1 99 ? 6.649 7.198 7.863 1.00 88.81 99 THR A C 1
ATOM 759 O O . THR A 1 99 ? 5.776 7.015 8.706 1.00 88.81 99 THR A O 1
ATOM 762 N N . PHE A 1 100 ? 7.616 6.307 7.649 1.00 89.62 100 PHE A N 1
ATOM 763 C CA . PHE A 1 100 ? 7.713 5.037 8.361 1.00 89.62 100 PHE A CA 1
ATOM 764 C C . PHE A 1 100 ? 8.181 5.208 9.811 1.00 89.62 100 PHE A C 1
ATOM 766 O O . PHE A 1 100 ? 7.663 4.538 10.702 1.00 89.62 100 PHE A O 1
ATOM 773 N N . LEU A 1 101 ? 9.097 6.143 10.078 1.00 89.06 101 LEU A N 1
ATOM 774 C CA . LEU A 1 101 ? 9.559 6.452 11.438 1.00 89.06 101 LEU A CA 1
ATOM 775 C C . LEU A 1 101 ? 8.447 7.034 12.323 1.00 89.06 101 LEU A C 1
ATOM 777 O O . LEU A 1 101 ? 8.442 6.838 13.535 1.00 89.06 101 LEU A O 1
ATOM 781 N N . LEU A 1 102 ? 7.461 7.706 11.728 1.00 89.88 102 LEU A N 1
ATOM 782 C CA . LEU A 1 102 ? 6.293 8.213 12.450 1.00 89.88 102 LEU A CA 1
ATOM 783 C C . LEU A 1 102 ? 5.238 7.136 12.748 1.00 89.88 102 LEU A C 1
ATOM 785 O O . LEU A 1 102 ? 4.236 7.445 13.401 1.00 89.88 102 LEU A O 1
ATOM 789 N N . PHE A 1 103 ? 5.437 5.886 12.316 1.00 89.88 103 PHE A N 1
ATOM 790 C CA . PHE A 1 103 ? 4.488 4.792 12.529 1.00 89.88 103 PHE A CA 1
ATOM 791 C C . PHE A 1 103 ? 4.071 4.596 13.999 1.00 89.88 103 PHE A C 1
ATOM 793 O O . PHE A 1 103 ? 2.871 4.695 14.265 1.00 89.88 103 PHE A O 1
ATOM 800 N N . PRO A 1 104 ? 4.975 4.366 14.974 1.00 87.62 104 PRO A N 1
ATOM 801 C CA . PRO A 1 104 ? 4.554 4.065 16.345 1.00 87.62 104 PRO A CA 1
ATOM 802 C C . PRO A 1 104 ? 3.857 5.256 17.022 1.00 87.62 104 PRO A C 1
ATOM 804 O O . PRO A 1 104 ? 2.919 5.096 17.805 1.00 87.62 104 PRO A O 1
ATOM 807 N N . ILE A 1 105 ? 4.258 6.474 16.655 1.00 86.62 105 ILE A N 1
ATOM 808 C CA . ILE A 1 105 ? 3.648 7.719 17.130 1.00 86.62 105 ILE A CA 1
ATOM 809 C C . ILE A 1 105 ? 2.223 7.863 16.573 1.00 86.62 105 ILE A C 1
ATOM 811 O O . ILE A 1 105 ? 1.283 8.183 17.306 1.00 86.62 105 ILE A O 1
ATOM 815 N N . SER A 1 106 ? 2.046 7.578 15.283 1.00 84.31 106 SER A N 1
ATOM 816 C CA . SER A 1 106 ? 0.745 7.616 14.609 1.00 84.31 106 SER A CA 1
ATOM 817 C C . SER A 1 106 ? -0.169 6.488 15.092 1.00 84.31 106 SER A C 1
ATOM 819 O O . SER A 1 106 ? -1.352 6.721 15.327 1.00 84.31 106 SER A O 1
ATOM 821 N N . TYR A 1 107 ? 0.370 5.298 15.361 1.00 83.56 107 TYR A N 1
ATOM 822 C CA . TYR A 1 107 ? -0.371 4.181 15.946 1.00 83.56 107 TYR A CA 1
ATOM 823 C C . TYR A 1 107 ? -0.967 4.538 17.313 1.00 83.56 107 TYR A C 1
ATOM 825 O O . TYR A 1 107 ? -2.134 4.249 17.581 1.00 83.56 107 TYR A O 1
ATOM 833 N N . SER A 1 108 ? -0.214 5.261 18.150 1.00 78.12 108 SER A N 1
ATOM 834 C CA . SER A 1 108 ? -0.709 5.759 19.440 1.00 78.12 108 SER A CA 1
ATOM 835 C C . SER A 1 108 ? -1.885 6.742 19.313 1.00 78.12 108 SER A C 1
ATOM 837 O O . SER A 1 108 ? -2.540 7.053 20.308 1.00 78.12 108 SER A O 1
ATOM 839 N N . THR A 1 109 ? -2.148 7.264 18.114 1.00 76.44 109 THR A N 1
ATOM 840 C CA . THR A 1 109 ? -3.358 8.037 17.806 1.00 76.44 109 THR A CA 1
ATOM 841 C C . THR A 1 109 ? -4.537 7.099 17.666 1.00 76.44 109 THR A C 1
ATOM 843 O O . THR A 1 109 ? -5.531 7.258 18.367 1.00 76.44 109 THR A O 1
ATOM 846 N N . TRP A 1 110 ? -4.405 6.078 16.823 1.00 78.62 110 TRP A N 1
ATOM 847 C CA . TRP A 1 110 ? -5.447 5.090 16.567 1.00 78.62 110 TRP A CA 1
ATOM 848 C C . TRP A 1 110 ? -5.827 4.255 17.790 1.00 78.62 110 TRP A C 1
ATOM 850 O O . TRP A 1 110 ? -6.996 3.902 17.925 1.00 78.62 110 TRP A O 1
ATOM 860 N N . SER A 1 111 ? -4.896 4.011 18.714 1.00 77.75 111 SER A N 1
ATOM 861 C CA . SER A 1 111 ? -5.150 3.226 19.930 1.00 77.75 111 SER A CA 1
ATOM 862 C C . SER A 1 111 ? -6.147 3.860 20.914 1.00 77.75 111 SER A C 1
ATOM 864 O O . SER A 1 111 ? -6.641 3.168 21.799 1.00 77.75 111 SER A O 1
ATOM 866 N N . ILE A 1 112 ? -6.460 5.154 20.776 1.00 77.06 112 ILE A N 1
ATOM 867 C CA . ILE A 1 112 ? -7.425 5.863 21.641 1.00 77.06 112 ILE A CA 1
ATOM 868 C C . ILE A 1 112 ? -8.868 5.522 21.265 1.00 77.06 112 ILE A C 1
ATOM 870 O O . ILE A 1 112 ? -9.767 5.567 22.103 1.00 77.06 112 ILE A O 1
ATOM 874 N N . THR A 1 113 ? -9.105 5.226 19.990 1.00 81.75 113 THR A N 1
ATOM 875 C CA . THR A 1 113 ? -10.431 4.874 19.494 1.00 81.75 113 THR A CA 1
ATOM 876 C C . THR A 1 113 ? -10.656 3.381 19.697 1.00 81.75 113 THR A C 1
ATOM 878 O O . THR A 1 113 ? -9.744 2.575 19.522 1.00 81.75 113 THR A O 1
ATOM 881 N N . GLU A 1 114 ? -11.883 2.995 20.046 1.00 84.81 114 GLU A N 1
ATOM 882 C CA . GLU A 1 114 ? -12.247 1.584 20.143 1.00 84.81 114 GLU A CA 1
ATOM 883 C C . GLU A 1 114 ? -11.904 0.856 18.832 1.00 84.81 114 GLU A C 1
ATOM 885 O O . GLU A 1 114 ? -12.239 1.323 17.740 1.00 84.81 114 GLU A O 1
ATOM 890 N N . LYS A 1 115 ? -11.235 -0.300 18.932 1.00 84.88 115 LYS A N 1
ATOM 891 C CA . LYS A 1 115 ? -10.730 -1.046 17.767 1.00 84.88 115 LYS A CA 1
ATOM 892 C C . LYS A 1 115 ? -11.842 -1.396 16.772 1.00 84.88 115 LYS A C 1
ATOM 894 O O . LYS A 1 115 ? -11.621 -1.348 15.565 1.00 84.88 115 LYS A O 1
ATOM 899 N N . THR A 1 116 ? -13.038 -1.709 17.270 1.00 85.31 116 THR A N 1
ATOM 900 C CA . THR A 1 116 ? -14.224 -2.018 16.455 1.00 85.31 116 THR A CA 1
ATOM 901 C C . THR A 1 116 ? -14.692 -0.792 15.667 1.00 85.31 116 THR A C 1
ATOM 903 O O . THR A 1 116 ? -14.929 -0.889 14.463 1.00 85.31 116 THR A O 1
ATOM 906 N N . ALA A 1 117 ? -14.751 0.378 16.310 1.00 88.19 117 ALA A N 1
ATOM 907 C CA . ALA A 1 117 ? -15.101 1.643 15.680 1.00 88.19 117 ALA A CA 1
ATOM 908 C C . ALA A 1 117 ? -14.055 2.049 14.636 1.00 88.19 117 ALA A C 1
ATOM 910 O O . ALA A 1 117 ? -14.421 2.436 13.529 1.00 88.19 117 ALA A O 1
ATOM 911 N N . LEU A 1 118 ? -12.764 1.898 14.940 1.00 87.62 118 LEU A N 1
ATOM 912 C CA . LEU A 1 118 ? -11.685 2.178 13.993 1.00 87.62 118 LEU A CA 1
ATOM 913 C C . LEU A 1 118 ? -11.754 1.265 12.762 1.00 87.62 118 LEU A C 1
ATOM 915 O O . LEU A 1 118 ? -11.686 1.751 11.634 1.00 87.62 118 LEU A O 1
ATOM 919 N N . ALA A 1 119 ? -11.947 -0.041 12.967 1.00 89.81 119 ALA A N 1
ATOM 920 C CA . ALA A 1 119 ? -12.096 -1.000 11.877 1.00 89.81 119 ALA A CA 1
ATOM 921 C C . ALA A 1 119 ? -13.314 -0.669 11.004 1.00 89.81 119 ALA A C 1
ATOM 923 O O . ALA A 1 119 ? -13.227 -0.677 9.778 1.00 89.81 119 ALA A O 1
ATOM 924 N N . ARG A 1 120 ? -14.434 -0.298 11.632 1.00 91.56 120 ARG A N 1
ATOM 925 C CA . ARG A 1 120 ? -15.645 0.150 10.944 1.00 91.56 120 ARG A CA 1
ATOM 926 C C . ARG A 1 120 ? -15.387 1.384 10.071 1.00 91.56 120 ARG A C 1
ATOM 928 O O . ARG A 1 120 ? -15.783 1.406 8.908 1.00 91.56 120 ARG A O 1
ATOM 935 N N . ILE A 1 121 ? -14.687 2.386 10.606 1.00 92.06 121 ILE A N 1
ATOM 936 C CA . ILE A 1 121 ? -14.313 3.606 9.874 1.00 92.06 121 ILE A CA 1
ATOM 937 C C . ILE A 1 121 ? -13.412 3.269 8.689 1.00 92.06 121 ILE A C 1
ATOM 939 O O . ILE A 1 121 ? -13.673 3.742 7.588 1.00 92.06 121 ILE A O 1
ATOM 943 N N . ALA A 1 122 ? -12.391 2.433 8.893 1.00 92.75 122 ALA A N 1
ATOM 944 C CA . ALA A 1 122 ? -11.477 2.022 7.833 1.00 92.75 122 ALA A CA 1
AT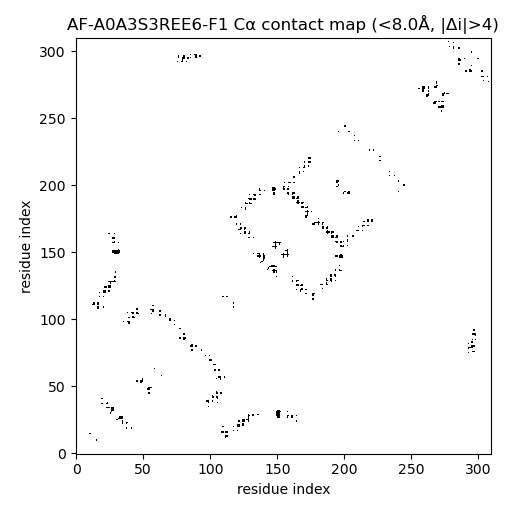OM 945 C C . ALA A 1 122 ? -12.217 1.313 6.689 1.00 92.75 122 ALA A C 1
ATOM 947 O O . ALA A 1 122 ? -11.986 1.623 5.521 1.00 92.75 122 ALA A O 1
ATOM 948 N N . VAL A 1 123 ? -13.157 0.420 7.014 1.00 93.69 123 VAL A N 1
ATOM 949 C CA . VAL A 1 123 ? -13.995 -0.289 6.034 1.00 93.69 123 V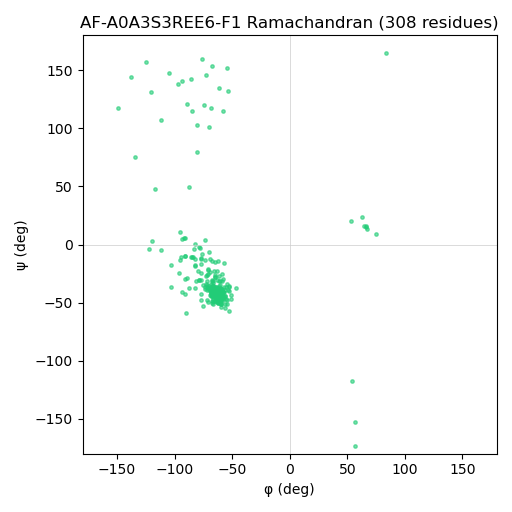AL A CA 1
ATOM 950 C C . VAL A 1 123 ? -14.885 0.681 5.253 1.00 93.69 123 VAL A C 1
ATOM 952 O O . VAL A 1 123 ? -14.898 0.641 4.024 1.00 93.69 123 VAL A O 1
ATOM 955 N N . LEU A 1 124 ? -15.608 1.576 5.933 1.00 94.62 124 LEU A N 1
ATOM 956 C CA . LEU A 1 124 ? -16.494 2.539 5.268 1.00 94.62 124 LEU A CA 1
ATOM 957 C C . LEU A 1 124 ? -15.721 3.562 4.427 1.00 94.62 124 LEU A C 1
ATOM 959 O O . LEU A 1 124 ? -16.135 3.876 3.311 1.00 94.62 124 LEU A O 1
ATOM 963 N N . ALA A 1 125 ? -14.594 4.060 4.936 1.00 95.12 125 ALA A N 1
ATOM 964 C CA . ALA A 1 125 ? -13.722 4.973 4.208 1.00 95.12 125 ALA A CA 1
ATOM 965 C C . ALA A 1 125 ? -13.120 4.295 2.970 1.00 95.12 125 ALA A C 1
ATOM 967 O O . ALA A 1 125 ? -13.095 4.906 1.908 1.00 95.12 125 ALA A O 1
ATOM 968 N N . SER A 1 126 ? -12.731 3.020 3.074 1.00 95.44 126 SER A N 1
ATOM 969 C CA . SER A 1 126 ? -12.264 2.224 1.930 1.00 95.44 126 SER A CA 1
ATOM 970 C C . SER A 1 126 ? -13.367 1.992 0.901 1.00 95.44 126 SER A C 1
ATOM 972 O O . SER A 1 126 ? -13.110 2.070 -0.295 1.00 95.44 126 SER A O 1
ATOM 974 N N . ALA A 1 127 ? -14.611 1.774 1.338 1.00 95.56 127 ALA A N 1
ATOM 975 C CA . ALA A 1 127 ? -15.744 1.649 0.425 1.00 95.56 127 ALA A CA 1
ATOM 976 C C . ALA A 1 127 ? -15.982 2.948 -0.359 1.00 95.56 127 ALA A C 1
ATOM 978 O O . ALA A 1 127 ? -16.130 2.916 -1.581 1.00 95.56 127 ALA A O 1
ATOM 979 N N . ALA A 1 128 ? -15.945 4.094 0.327 1.00 96.38 128 ALA A N 1
ATOM 980 C CA . ALA A 1 128 ? -15.986 5.402 -0.322 1.00 96.38 128 ALA A CA 1
ATOM 981 C C . ALA A 1 128 ? -14.789 5.605 -1.267 1.00 96.38 128 ALA A C 1
ATOM 983 O O . ALA A 1 128 ? -14.962 6.129 -2.366 1.00 96.38 128 ALA A O 1
ATOM 984 N N . ALA A 1 129 ? -13.598 5.140 -0.876 1.00 95.62 129 ALA A N 1
ATOM 985 C CA . ALA A 1 129 ? -12.392 5.207 -1.692 1.00 95.62 129 ALA A CA 1
ATOM 986 C C . ALA A 1 129 ? -12.535 4.407 -2.991 1.00 95.62 129 ALA A C 1
ATOM 988 O O . ALA A 1 129 ? -12.158 4.905 -4.043 1.00 95.62 129 ALA A O 1
ATOM 989 N N . CYS A 1 130 ? -13.120 3.207 -2.947 1.00 96.19 130 CYS A N 1
ATOM 990 C CA . CYS A 1 130 ? -13.356 2.387 -4.135 1.00 96.19 130 CYS A CA 1
ATOM 991 C C . CYS A 1 130 ? -14.329 3.048 -5.121 1.00 96.19 130 CYS A C 1
ATOM 993 O O . CYS A 1 130 ? -14.083 3.041 -6.326 1.00 96.19 130 CYS A O 1
ATOM 995 N N . PHE A 1 131 ? -15.418 3.648 -4.628 1.00 96.81 131 PHE A N 1
ATOM 996 C CA . PHE A 1 131 ? -16.335 4.401 -5.489 1.00 96.81 131 PHE A CA 1
ATOM 997 C C . PHE A 1 131 ? -15.672 5.657 -6.066 1.00 96.81 131 PHE A C 1
ATOM 999 O O . PHE A 1 131 ? -15.813 5.926 -7.257 1.00 96.81 131 PHE A O 1
ATOM 1006 N N . GLY A 1 132 ? -14.905 6.389 -5.252 1.00 95.50 132 GLY A N 1
ATOM 1007 C CA . GLY A 1 132 ? -14.127 7.542 -5.710 1.00 95.50 132 GLY A CA 1
ATOM 1008 C C . GLY A 1 132 ? -13.067 7.163 -6.748 1.00 95.50 132 GLY A C 1
ATOM 1009 O O . GLY A 1 132 ? -12.922 7.848 -7.756 1.00 95.50 132 GLY A O 1
ATOM 1010 N N . ALA A 1 133 ? -12.382 6.035 -6.547 1.00 95.00 133 ALA A N 1
ATOM 1011 C CA . ALA A 1 133 ? -11.406 5.485 -7.480 1.00 95.00 133 ALA A CA 1
ATOM 1012 C C . ALA A 1 133 ? -12.050 5.153 -8.828 1.00 95.00 133 ALA A C 1
ATOM 1014 O O . ALA A 1 133 ? -11.496 5.511 -9.861 1.00 95.00 133 ALA A O 1
ATOM 1015 N N . LEU A 1 134 ? -13.234 4.529 -8.833 1.00 95.25 134 LEU A N 1
ATOM 1016 C CA . LEU A 1 134 ? -13.967 4.253 -10.069 1.00 95.25 134 LEU A CA 1
ATOM 1017 C C . LEU A 1 134 ? -14.392 5.540 -10.784 1.00 95.25 134 LEU A C 1
ATOM 1019 O O . LEU A 1 134 ? -14.205 5.646 -11.992 1.00 95.25 134 LEU A O 1
ATOM 1023 N N . ALA A 1 135 ? -14.932 6.518 -10.052 1.00 95.19 135 ALA A N 1
ATOM 1024 C CA . ALA A 1 135 ? -15.343 7.793 -10.635 1.00 95.19 135 ALA A CA 1
ATOM 1025 C C . ALA A 1 135 ? -14.164 8.509 -11.315 1.00 95.19 135 ALA A C 1
ATOM 1027 O O . ALA A 1 135 ? -14.275 8.922 -12.467 1.00 95.19 135 ALA A O 1
ATOM 1028 N N . ILE A 1 136 ? -13.012 8.586 -10.638 1.00 93.38 136 ILE A N 1
ATOM 1029 C CA . ILE A 1 136 ? -11.794 9.179 -11.208 1.00 93.38 136 ILE A CA 1
ATOM 1030 C C . ILE A 1 136 ? -11.276 8.353 -12.386 1.00 93.38 136 ILE A C 1
ATOM 1032 O O . ILE A 1 136 ? -10.902 8.926 -13.405 1.00 93.38 136 ILE A O 1
ATOM 1036 N N . ALA A 1 137 ? -11.278 7.023 -12.278 1.00 92.81 137 ALA A N 1
ATOM 1037 C CA . ALA A 1 137 ? -10.816 6.146 -13.345 1.00 92.81 137 ALA A CA 1
ATOM 1038 C C . ALA A 1 137 ? -11.645 6.308 -14.627 1.00 92.81 137 ALA A C 1
ATOM 1040 O O . ALA A 1 137 ? -11.071 6.366 -15.709 1.00 92.81 137 ALA A O 1
ATOM 1041 N N . ILE A 1 138 ? -12.972 6.442 -14.512 1.00 92.81 138 ILE A N 1
ATOM 1042 C CA . ILE A 1 138 ? -13.859 6.704 -15.655 1.00 92.81 138 ILE A CA 1
ATOM 1043 C C . ILE A 1 138 ? -13.509 8.043 -16.306 1.00 92.81 138 ILE A C 1
ATOM 1045 O O . ILE A 1 138 ? -13.377 8.102 -17.525 1.00 92.81 138 ILE A O 1
ATOM 1049 N N . VAL A 1 139 ? -13.320 9.098 -15.509 1.00 92.75 139 VAL A N 1
ATOM 1050 C CA . VAL A 1 139 ? -12.943 10.426 -16.014 1.00 92.75 139 VAL A CA 1
ATOM 1051 C C . VAL A 1 139 ? -11.584 10.386 -16.718 1.00 92.75 139 VAL A C 1
ATOM 1053 O O . VAL A 1 139 ? -11.455 10.873 -17.838 1.00 92.75 139 VAL A O 1
ATOM 1056 N N . GLN A 1 140 ? -10.570 9.775 -16.104 1.00 91.62 140 GLN A N 1
ATOM 1057 C CA . GLN A 1 140 ? -9.231 9.679 -16.693 1.00 91.62 140 GLN A CA 1
ATOM 1058 C C . GLN A 1 140 ? -9.231 8.862 -17.986 1.00 91.62 140 GLN A C 1
ATOM 1060 O O . GLN A 1 140 ? -8.701 9.308 -19.001 1.00 91.62 140 GLN A O 1
ATOM 1065 N N . TYR A 1 141 ? -9.908 7.717 -17.978 1.00 89.12 141 TYR A N 1
ATOM 1066 C CA . TYR A 1 141 ? -9.935 6.830 -19.130 1.00 89.12 141 TYR A CA 1
ATOM 1067 C C . TYR A 1 141 ? -10.749 7.393 -20.298 1.00 89.12 141 TYR A C 1
ATOM 1069 O O . TYR A 1 141 ? -10.258 7.426 -21.423 1.00 89.12 141 TYR A O 1
ATOM 1077 N N . HIS A 1 142 ? -11.978 7.854 -20.047 1.00 89.00 142 HIS A N 1
ATOM 1078 C CA . HIS A 1 142 ? -12.901 8.251 -21.118 1.00 89.00 142 HIS A CA 1
ATOM 1079 C C . HIS A 1 142 ? -12.784 9.718 -21.530 1.00 89.00 142 HIS A C 1
ATOM 1081 O O . HIS A 1 142 ? -13.081 10.030 -22.679 1.00 89.00 142 HIS A O 1
ATOM 1087 N N . TRP A 1 143 ? -12.382 10.630 -20.636 1.00 89.94 143 TRP A N 1
ATOM 1088 C CA . TRP A 1 143 ? -12.280 12.061 -20.973 1.00 89.94 143 TRP A CA 1
ATOM 1089 C C . TRP A 1 143 ? -10.850 12.529 -21.210 1.00 89.94 143 TRP A C 1
ATOM 1091 O O . TRP A 1 143 ? -10.631 13.373 -22.073 1.00 89.94 143 TRP A O 1
ATOM 1101 N N . LEU A 1 144 ? -9.879 12.004 -20.461 1.00 87.75 144 LEU A N 1
ATOM 1102 C CA . LEU A 1 144 ? -8.472 12.396 -20.608 1.00 87.75 144 LEU A CA 1
ATOM 1103 C C . LEU A 1 144 ? -7.693 11.459 -21.542 1.00 87.75 144 LEU A C 1
ATOM 1105 O O . LEU A 1 144 ? -6.568 11.781 -21.915 1.00 87.75 144 LEU A O 1
ATOM 1109 N N . GLY A 1 145 ? -8.270 10.312 -21.922 1.00 84.06 145 GLY A N 1
ATOM 1110 C CA . GLY A 1 145 ? -7.623 9.321 -22.788 1.00 84.06 145 GLY A CA 1
ATOM 1111 C C . GLY A 1 145 ? -6.388 8.674 -22.157 1.00 84.06 145 GLY A C 1
ATOM 1112 O O . GLY A 1 145 ? -5.577 8.066 -22.856 1.00 84.06 145 GLY A O 1
ATOM 1113 N N . THR A 1 146 ? -6.215 8.810 -20.841 1.00 86.19 146 THR A N 1
ATOM 1114 C CA . THR A 1 146 ? -5.097 8.235 -20.099 1.00 86.19 146 THR A CA 1
ATOM 1115 C C . THR A 1 146 ? -5.564 7.020 -19.314 1.00 86.19 146 THR A C 1
ATOM 1117 O O . THR A 1 146 ? -6.694 6.942 -18.835 1.00 86.19 146 THR A O 1
ATOM 1120 N N . ARG A 1 147 ? -4.680 6.032 -19.144 1.00 86.00 147 ARG A N 1
ATOM 1121 C CA . ARG A 1 147 ? -4.930 4.959 -18.168 1.00 86.00 147 ARG A CA 1
ATOM 1122 C C . ARG A 1 147 ? -5.202 5.571 -16.788 1.00 86.00 147 ARG A C 1
ATOM 1124 O O . ARG A 1 147 ? -4.669 6.631 -16.472 1.00 86.00 147 ARG A O 1
ATOM 1131 N N . ALA A 1 148 ? -5.980 4.894 -15.949 1.00 88.56 148 ALA A N 1
ATOM 1132 C CA . ALA A 1 148 ? -6.302 5.432 -14.632 1.00 88.56 148 ALA A CA 1
ATOM 1133 C C . ALA A 1 148 ? -5.063 5.469 -13.719 1.00 88.56 148 ALA A C 1
ATOM 1135 O O . ALA A 1 148 ? -4.485 4.438 -13.368 1.00 88.56 148 ALA A O 1
ATOM 1136 N N . GLU A 1 149 ? -4.677 6.674 -13.312 1.00 90.12 149 GLU A N 1
ATOM 1137 C CA . GLU A 1 149 ? -3.564 6.954 -12.397 1.00 90.12 149 GLU A CA 1
ATOM 1138 C C . GLU A 1 149 ? -4.046 7.500 -11.045 1.00 90.12 149 GLU A C 1
ATOM 1140 O O . GLU A 1 149 ? -3.250 7.674 -10.117 1.00 90.12 149 GLU A O 1
ATOM 1145 N N . GLY A 1 150 ? -5.356 7.743 -10.917 1.00 86.31 150 GLY A N 1
ATOM 1146 C CA . GLY A 1 150 ? -5.986 8.305 -9.730 1.00 86.31 150 GLY A CA 1
ATOM 1147 C C . GLY A 1 150 ? -5.386 9.654 -9.342 1.00 86.31 150 GLY A C 1
ATOM 1148 O O . GLY A 1 150 ? -4.816 10.362 -10.173 1.00 86.31 150 GLY A O 1
ATOM 1149 N N . GLY A 1 151 ? -5.459 9.979 -8.050 1.00 82.19 151 GLY A N 1
ATOM 1150 C CA . GLY A 1 151 ? -4.715 11.103 -7.470 1.00 82.19 151 GLY A CA 1
ATOM 1151 C C . GLY A 1 151 ? -3.234 10.802 -7.212 1.00 82.19 151 GLY A C 1
ATOM 1152 O O . GLY A 1 151 ? -2.504 11.675 -6.754 1.00 82.19 151 GLY A O 1
ATOM 1153 N N . ALA A 1 152 ? -2.780 9.568 -7.462 1.00 81.00 152 ALA A N 1
ATOM 1154 C CA . ALA A 1 152 ? -1.406 9.140 -7.201 1.00 81.00 152 ALA A CA 1
ATOM 1155 C C . ALA A 1 152 ? -0.425 9.526 -8.321 1.00 81.00 152 ALA A C 1
ATOM 1157 O O . ALA A 1 152 ? 0.782 9.495 -8.093 1.00 81.00 152 ALA A O 1
ATOM 1158 N N . GLY A 1 153 ? -0.920 9.843 -9.525 1.00 84.75 153 GLY A N 1
ATOM 1159 C CA . GLY A 1 153 ? -0.081 10.134 -10.698 1.00 84.75 153 GLY A CA 1
ATOM 1160 C C . GLY A 1 153 ? 0.725 8.927 -11.192 1.00 84.75 153 GLY A C 1
ATOM 1161 O O . GLY A 1 153 ? 1.699 9.070 -11.924 1.00 84.75 153 GLY A O 1
ATOM 1162 N N . ASN A 1 154 ? 0.370 7.723 -10.735 1.00 89.69 154 ASN A N 1
ATOM 1163 C CA . ASN A 1 154 ? 1.008 6.480 -11.133 1.00 89.69 154 ASN A CA 1
ATOM 1164 C C . ASN A 1 154 ? -0.013 5.338 -11.079 1.00 89.69 154 ASN A C 1
ATOM 1166 O O . ASN A 1 154 ? -0.510 4.987 -10.007 1.00 89.69 154 ASN A O 1
ATOM 1170 N N . ALA A 1 155 ? -0.284 4.720 -12.231 1.00 90.06 155 ALA A N 1
ATOM 1171 C CA . ALA A 1 155 ? -1.263 3.639 -12.369 1.00 90.06 155 ALA A CA 1
ATOM 1172 C C . ALA A 1 155 ? -0.969 2.408 -11.492 1.00 90.06 155 ALA A C 1
ATOM 1174 O O . ALA A 1 155 ? -1.892 1.717 -11.055 1.00 90.06 155 ALA A O 1
ATOM 1175 N N . ILE A 1 156 ? 0.305 2.108 -11.221 1.00 89.94 156 ILE A N 1
ATOM 1176 C CA . ILE A 1 156 ? 0.699 0.980 -10.365 1.00 89.94 156 ILE A CA 1
ATOM 1177 C C . ILE A 1 156 ? 0.371 1.310 -8.914 1.00 89.94 156 ILE A C 1
ATOM 1179 O O . ILE A 1 156 ? -0.260 0.506 -8.227 1.00 89.94 156 ILE A O 1
ATOM 1183 N N . VAL A 1 157 ? 0.745 2.508 -8.459 1.00 91.75 157 VAL A N 1
ATOM 1184 C CA . VAL A 1 157 ? 0.447 2.963 -7.096 1.00 91.75 157 VAL A CA 1
ATOM 1185 C C . VAL A 1 157 ? -1.064 3.017 -6.887 1.00 91.75 157 VAL A C 1
ATOM 1187 O O . VAL A 1 157 ? -1.553 2.415 -5.934 1.00 91.75 157 VAL A O 1
ATOM 1190 N N . PHE A 1 158 ? -1.801 3.636 -7.815 1.00 93.81 158 PHE A N 1
ATOM 1191 C CA . PHE A 1 158 ? -3.262 3.736 -7.783 1.00 93.81 158 PHE A CA 1
ATOM 1192 C C . PHE A 1 158 ? -3.948 2.375 -7.659 1.00 93.81 158 PHE A C 1
ATOM 1194 O O . PHE A 1 158 ? -4.769 2.168 -6.764 1.00 93.81 158 PHE A O 1
ATOM 1201 N N . ALA A 1 159 ? -3.591 1.413 -8.509 1.00 93.19 159 ALA A N 1
ATOM 1202 C CA . ALA A 1 159 ? -4.181 0.084 -8.427 1.00 93.19 159 ALA A CA 1
ATOM 1203 C C . ALA A 1 159 ? -3.762 -0.668 -7.155 1.00 93.19 159 ALA A C 1
ATOM 1205 O O . ALA A 1 159 ? -4.558 -1.440 -6.627 1.00 93.19 159 ALA A O 1
ATOM 1206 N N . THR A 1 160 ? -2.565 -0.417 -6.615 1.00 93.75 160 THR A N 1
ATOM 1207 C CA . THR A 1 160 ? -2.097 -1.067 -5.380 1.00 93.75 160 THR A CA 1
ATOM 1208 C C . THR A 1 160 ? -2.923 -0.603 -4.187 1.00 93.75 160 THR A C 1
ATOM 1210 O O . THR A 1 160 ? -3.478 -1.420 -3.453 1.00 93.75 160 THR A O 1
ATOM 1213 N N . VAL A 1 161 ? -3.079 0.712 -4.018 1.00 94.00 161 VAL A N 1
ATOM 1214 C CA . VAL A 1 161 ? -3.881 1.273 -2.920 1.00 94.00 161 VAL A CA 1
ATOM 1215 C C . VAL A 1 161 ? -5.373 0.974 -3.087 1.00 94.00 161 VAL A C 1
ATOM 1217 O O . VAL A 1 161 ? -6.056 0.710 -2.100 1.00 94.00 161 VAL A O 1
ATOM 1220 N N . THR A 1 162 ? -5.876 0.925 -4.325 1.00 95.00 162 THR A N 1
ATOM 1221 C CA . THR A 1 162 ? -7.257 0.502 -4.606 1.00 95.00 162 THR A CA 1
ATOM 1222 C C . THR A 1 162 ? -7.456 -0.976 -4.272 1.00 95.00 162 THR A C 1
ATOM 1224 O O . THR A 1 162 ? -8.467 -1.328 -3.673 1.00 95.00 162 THR A O 1
ATOM 1227 N N . CYS A 1 163 ? -6.482 -1.843 -4.570 1.00 94.69 163 CYS A N 1
ATOM 1228 C CA . CYS A 1 163 ? -6.516 -3.256 -4.186 1.00 94.69 163 CYS A CA 1
ATOM 1229 C C . CYS A 1 163 ? -6.609 -3.411 -2.662 1.00 94.69 163 CYS A C 1
ATOM 1231 O O . CYS A 1 163 ? -7.467 -4.143 -2.173 1.00 94.69 163 CYS A O 1
ATOM 1233 N N . LEU A 1 164 ? -5.813 -2.656 -1.897 1.00 94.75 164 LEU A N 1
ATOM 1234 C CA . LEU A 1 164 ? -5.910 -2.646 -0.433 1.00 94.75 164 LEU A CA 1
ATOM 1235 C C . LEU A 1 164 ? -7.306 -2.211 0.050 1.00 94.75 164 LEU A C 1
ATOM 1237 O O . LEU A 1 164 ? -7.873 -2.855 0.934 1.00 94.75 164 LEU A O 1
ATOM 1241 N N . ALA A 1 165 ? -7.894 -1.175 -0.558 1.00 95.19 165 ALA A N 1
ATOM 1242 C CA . ALA A 1 165 ? -9.253 -0.731 -0.241 1.00 95.19 165 ALA A CA 1
ATOM 1243 C C . ALA A 1 165 ? -10.317 -1.799 -0.574 1.00 95.19 165 ALA A C 1
ATOM 1245 O O . ALA A 1 165 ? -11.230 -2.033 0.223 1.00 95.19 165 ALA A O 1
ATOM 1246 N N . VAL A 1 166 ? -10.172 -2.507 -1.702 1.00 94.38 166 VAL A N 1
ATOM 1247 C CA . VAL A 1 166 ? -11.016 -3.656 -2.075 1.00 94.38 166 VAL A CA 1
ATOM 1248 C C . VAL A 1 166 ? -10.908 -4.764 -1.026 1.00 94.38 166 VAL A C 1
ATOM 1250 O O . VAL A 1 166 ? -11.935 -5.258 -0.559 1.00 94.38 166 VAL A O 1
ATOM 1253 N N . MET A 1 167 ? -9.694 -5.115 -0.591 1.00 94.00 167 MET A N 1
ATOM 1254 C CA . MET A 1 167 ? -9.486 -6.137 0.442 1.00 94.00 167 MET A CA 1
ATOM 1255 C C . MET A 1 167 ? -10.102 -5.740 1.784 1.00 94.00 167 MET A C 1
ATOM 1257 O O . MET A 1 167 ? -10.694 -6.588 2.451 1.00 94.00 167 MET A O 1
ATOM 1261 N N . LEU A 1 168 ? -10.044 -4.458 2.162 1.00 93.31 168 LEU A N 1
ATOM 1262 C CA . LEU A 1 168 ? -10.725 -3.948 3.357 1.00 93.31 168 LEU A CA 1
ATOM 1263 C C . LEU A 1 168 ? -12.251 -4.038 3.234 1.00 93.31 168 LEU A C 1
ATOM 1265 O O . LEU A 1 168 ? -12.913 -4.441 4.190 1.00 93.31 168 LEU A O 1
ATOM 1269 N N . CYS A 1 169 ? -12.819 -3.734 2.063 1.00 91.75 169 CYS A N 1
ATOM 1270 C CA . CYS A 1 169 ? -14.253 -3.901 1.814 1.00 91.75 169 CYS A CA 1
ATOM 1271 C C . CYS A 1 169 ? -14.677 -5.371 1.927 1.00 91.75 169 CYS A C 1
ATOM 1273 O O . CYS A 1 169 ? -15.674 -5.675 2.584 1.00 91.75 169 CYS A O 1
ATOM 1275 N N . LEU A 1 170 ? -13.900 -6.287 1.339 1.00 89.50 170 LEU A N 1
ATOM 1276 C CA . LEU A 1 170 ? -14.142 -7.726 1.439 1.00 89.50 170 LEU A CA 1
ATOM 1277 C C . LEU A 1 170 ? -14.030 -8.201 2.891 1.00 89.50 170 LEU A C 1
ATOM 1279 O O . LEU A 1 170 ? -14.963 -8.808 3.407 1.00 89.50 170 LEU A O 1
ATOM 1283 N N . ALA A 1 171 ? -12.955 -7.859 3.600 1.00 89.00 171 ALA A N 1
ATOM 1284 C CA . ALA A 1 171 ? -12.794 -8.212 5.009 1.00 89.00 171 ALA A CA 1
ATOM 1285 C C . ALA A 1 171 ? -13.941 -7.657 5.875 1.00 89.00 171 ALA A C 1
ATOM 1287 O O . ALA A 1 171 ? -14.474 -8.366 6.729 1.00 89.00 171 ALA A O 1
ATOM 1288 N N . GLY A 1 172 ? -14.384 -6.422 5.629 1.00 88.00 172 GLY A N 1
ATOM 1289 C CA . GLY A 1 172 ? -15.535 -5.815 6.300 1.00 88.00 172 GLY A CA 1
ATOM 1290 C C . GLY A 1 172 ? -16.854 -6.545 6.029 1.00 88.00 172 GLY A C 1
ATOM 1291 O O . GLY A 1 172 ? -17.636 -6.768 6.954 1.00 88.00 172 GLY A O 1
ATOM 1292 N N . ALA A 1 173 ? -17.083 -6.971 4.783 1.00 86.75 173 ALA A N 1
ATOM 1293 C CA . ALA A 1 173 ? -18.278 -7.715 4.388 1.00 86.75 173 ALA A CA 1
ATOM 1294 C C . ALA A 1 173 ? -18.346 -9.109 5.032 1.00 86.75 173 ALA A C 1
ATOM 1296 O O . ALA A 1 173 ? -19.438 -9.590 5.332 1.00 86.75 173 ALA A O 1
ATOM 1297 N N . LEU A 1 174 ? -17.188 -9.743 5.246 1.00 82.94 174 LEU A N 1
ATOM 1298 C CA . LEU A 1 174 ? -17.068 -11.112 5.757 1.00 82.94 174 LEU A CA 1
ATOM 1299 C C . LEU A 1 174 ? -16.964 -11.181 7.290 1.00 82.94 174 LEU A C 1
ATOM 1301 O O . LEU A 1 174 ? -17.404 -12.154 7.898 1.00 82.94 174 LEU A O 1
ATOM 1305 N N . SER A 1 175 ? -16.403 -10.154 7.929 1.00 81.44 175 SER A N 1
ATOM 1306 C CA . SER A 1 175 ? -16.176 -10.118 9.384 1.00 81.44 175 SER A CA 1
ATOM 1307 C C . SER A 1 175 ? -17.433 -9.826 10.210 1.00 81.44 175 SER A C 1
ATOM 1309 O O . SER A 1 175 ? -17.439 -10.053 11.421 1.00 81.44 175 SER A O 1
ATOM 1311 N N . GLY A 1 176 ? -18.498 -9.314 9.584 1.00 78.06 176 GLY A N 1
ATOM 1312 C CA . GLY A 1 176 ? -19.722 -8.890 10.273 1.00 78.06 176 GLY A CA 1
ATOM 1313 C C . GLY A 1 176 ? -19.587 -7.568 11.039 1.00 78.06 176 GLY A C 1
ATOM 1314 O O . GLY A 1 176 ? -20.504 -7.203 11.772 1.00 78.06 176 GLY A O 1
ATOM 1315 N N . ILE A 1 177 ? -18.473 -6.841 10.861 1.00 82.31 177 ILE A N 1
ATOM 1316 C CA . ILE A 1 177 ? -18.250 -5.503 11.442 1.00 82.31 177 ILE A CA 1
ATOM 1317 C C . ILE A 1 177 ? -19.309 -4.512 10.942 1.00 82.31 177 ILE A C 1
ATOM 1319 O O . ILE A 1 177 ? -19.757 -3.642 11.688 1.00 82.31 177 ILE A O 1
ATOM 1323 N N . GLU A 1 178 ? -19.742 -4.666 9.689 1.00 82.69 178 GLU A N 1
ATOM 1324 C CA . GLU A 1 178 ? -20.783 -3.846 9.083 1.00 82.69 178 GLU A CA 1
ATOM 1325 C C . GLU A 1 178 ? -21.980 -4.670 8.626 1.00 82.69 178 GLU A C 1
ATOM 1327 O O . GLU A 1 178 ? -21.854 -5.639 7.878 1.00 82.69 178 GLU A O 1
ATOM 1332 N N . LYS A 1 179 ? -23.181 -4.214 9.002 1.00 79.62 179 LYS A N 1
ATOM 1333 C CA . LYS A 1 179 ? -24.443 -4.856 8.593 1.00 79.62 179 LYS A CA 1
ATOM 1334 C C . LYS A 1 179 ? -24.726 -4.683 7.096 1.00 79.62 179 LYS A C 1
ATOM 1336 O O . LYS A 1 179 ? -25.459 -5.471 6.508 1.00 79.62 179 LYS A O 1
ATOM 1341 N N . ARG A 1 180 ? -24.153 -3.653 6.461 1.00 83.75 180 ARG A N 1
ATOM 1342 C CA . ARG A 1 180 ? -24.353 -3.322 5.037 1.00 83.75 180 ARG A CA 1
ATOM 1343 C C . ARG A 1 180 ? -23.373 -4.073 4.125 1.00 83.75 180 ARG A C 1
ATOM 1345 O O . ARG A 1 180 ? -22.751 -3.470 3.256 1.00 83.75 180 ARG A O 1
ATOM 1352 N N . SER A 1 181 ? -23.255 -5.390 4.288 1.00 81.50 181 SER A N 1
ATOM 1353 C CA . SER A 1 181 ? -22.320 -6.225 3.513 1.00 81.50 181 SER A CA 1
ATOM 1354 C C . SER A 1 181 ? -22.504 -6.092 1.994 1.00 81.50 181 SER A C 1
ATOM 1356 O O . SER A 1 181 ? -21.521 -6.024 1.263 1.00 81.50 181 SER A O 1
ATOM 1358 N N . LYS A 1 182 ? -23.748 -5.945 1.513 1.00 83.94 182 LYS A N 1
ATOM 1359 C CA . LYS A 1 182 ? -24.055 -5.718 0.087 1.00 83.94 182 LYS A CA 1
ATOM 1360 C C . LYS A 1 182 ? -23.383 -4.462 -0.478 1.00 83.94 182 LYS A C 1
ATOM 1362 O O . LYS A 1 182 ? -22.875 -4.496 -1.593 1.00 83.94 182 LYS A O 1
ATOM 1367 N N . LEU A 1 183 ? -23.357 -3.372 0.292 1.00 90.50 183 LEU A N 1
ATOM 1368 C CA . LEU A 1 183 ? -22.712 -2.122 -0.122 1.00 90.50 183 LEU A CA 1
ATOM 1369 C C . LEU A 1 183 ? -21.196 -2.299 -0.222 1.00 90.50 183 LEU A C 1
ATOM 1371 O O . LEU A 1 183 ? -20.585 -1.788 -1.152 1.00 90.50 183 LEU A O 1
ATOM 1375 N N . LEU A 1 184 ? -20.599 -3.056 0.701 1.00 88.81 184 LEU A N 1
ATOM 1376 C CA . LEU A 1 184 ? -19.165 -3.344 0.687 1.00 88.81 184 LEU A CA 1
ATOM 1377 C C . LEU A 1 184 ? -18.764 -4.238 -0.489 1.00 88.81 184 LEU A C 1
ATOM 1379 O O . LEU A 1 184 ? -17.734 -3.998 -1.108 1.00 88.81 184 LEU A O 1
ATOM 1383 N N . VAL A 1 185 ? -19.593 -5.224 -0.844 1.00 87.81 185 VAL A N 1
ATOM 1384 C CA . VAL A 1 185 ? -19.385 -6.035 -2.055 1.00 87.81 185 VAL A CA 1
ATOM 1385 C C . VAL A 1 185 ? -19.491 -5.167 -3.310 1.00 87.81 185 VAL A C 1
ATOM 1387 O O . VAL A 1 185 ? -18.637 -5.263 -4.186 1.00 87.81 185 VAL A O 1
ATOM 1390 N N . LEU A 1 186 ? -20.481 -4.272 -3.382 1.00 88.94 186 LEU A N 1
ATOM 1391 C CA . LEU A 1 186 ? -20.610 -3.339 -4.503 1.00 88.94 186 LEU A CA 1
ATOM 1392 C C . LEU A 1 186 ? -19.397 -2.399 -4.607 1.00 88.94 186 LEU A C 1
ATOM 1394 O O . LEU A 1 186 ? -18.884 -2.180 -5.701 1.00 88.94 186 LEU A O 1
ATOM 1398 N N . ALA A 1 187 ? -18.898 -1.898 -3.475 1.00 93.38 187 ALA A N 1
ATOM 1399 C CA . ALA A 1 187 ? -17.682 -1.092 -3.430 1.00 93.38 187 ALA A CA 1
ATOM 1400 C C . ALA A 1 187 ? -16.447 -1.892 -3.876 1.00 93.38 187 ALA A C 1
ATOM 1402 O O . ALA A 1 187 ? -15.634 -1.387 -4.643 1.00 93.38 187 ALA A O 1
ATOM 1403 N N . ALA A 1 188 ? -16.318 -3.156 -3.462 1.00 91.81 188 ALA A N 1
ATOM 1404 C CA . ALA A 1 188 ? -15.237 -4.037 -3.905 1.00 91.81 188 ALA A CA 1
ATOM 1405 C C . ALA A 1 188 ? -15.265 -4.266 -5.428 1.00 91.81 188 ALA A C 1
ATOM 1407 O O . ALA A 1 188 ? -14.218 -4.217 -6.077 1.00 91.81 188 ALA A O 1
ATOM 1408 N N . ILE A 1 189 ? -16.455 -4.448 -6.015 1.00 89.44 189 ILE A N 1
ATOM 1409 C CA . ILE A 1 189 ? -16.628 -4.544 -7.473 1.00 89.44 189 ILE A CA 1
ATOM 1410 C C . ILE A 1 189 ? -16.206 -3.230 -8.141 1.00 89.44 189 ILE A C 1
ATOM 1412 O O . ILE A 1 189 ? -15.412 -3.257 -9.078 1.00 89.44 189 ILE A O 1
ATOM 1416 N N . ALA A 1 190 ? -16.661 -2.082 -7.626 1.00 92.69 190 ALA A N 1
ATOM 1417 C CA . ALA A 1 190 ? -16.286 -0.772 -8.155 1.00 92.69 190 ALA A CA 1
ATOM 1418 C C . ALA A 1 190 ? -14.763 -0.547 -8.139 1.00 92.69 190 ALA A C 1
ATOM 1420 O O . ALA A 1 190 ? -14.184 -0.155 -9.152 1.00 92.69 190 ALA A O 1
ATOM 1421 N N . GLY A 1 191 ? -14.097 -0.871 -7.026 1.00 93.44 191 GLY A N 1
ATOM 1422 C CA . GLY A 1 191 ? -12.640 -0.786 -6.915 1.00 93.44 191 GLY A CA 1
ATOM 1423 C C . GLY A 1 191 ? -11.914 -1.754 -7.854 1.00 93.44 191 GLY A C 1
ATOM 1424 O O . GLY A 1 191 ? -10.903 -1.394 -8.448 1.00 93.44 191 GLY A O 1
ATOM 1425 N N . THR A 1 192 ? -12.454 -2.956 -8.068 1.00 90.69 192 THR A N 1
ATOM 1426 C CA . THR A 1 192 ? -11.887 -3.926 -9.022 1.00 90.69 192 THR A CA 1
ATOM 1427 C C . THR A 1 192 ? -11.977 -3.416 -10.461 1.00 90.69 192 THR A C 1
ATOM 1429 O O . THR A 1 192 ? -11.007 -3.514 -11.208 1.00 90.69 192 THR A O 1
ATOM 1432 N N . ILE A 1 193 ? -13.098 -2.796 -10.843 1.00 89.75 193 ILE A N 1
ATOM 1433 C CA . ILE A 1 193 ? -13.244 -2.150 -12.155 1.00 89.75 193 ILE A CA 1
ATOM 1434 C C . ILE A 1 193 ? -12.235 -0.997 -12.299 1.00 89.75 193 ILE A C 1
ATOM 1436 O O . ILE A 1 193 ? -11.584 -0.876 -13.335 1.00 89.75 193 ILE A O 1
ATOM 1440 N N . ALA A 1 194 ? -12.034 -0.190 -11.252 1.00 92.06 194 ALA A N 1
ATOM 1441 C CA . ALA A 1 194 ? -11.026 0.874 -11.257 1.00 92.06 194 ALA A CA 1
ATOM 1442 C C . ALA A 1 194 ? -9.591 0.334 -11.458 1.00 92.06 194 ALA A C 1
ATOM 1444 O O . ALA A 1 194 ? -8.805 0.925 -12.197 1.00 92.06 194 ALA A O 1
ATOM 1445 N N . ILE A 1 195 ? -9.260 -0.822 -10.869 1.00 91.25 195 ILE A N 1
ATOM 1446 C CA . ILE A 1 195 ? -7.978 -1.522 -11.082 1.00 91.25 195 ILE A CA 1
ATOM 1447 C C . ILE A 1 195 ? -7.821 -1.986 -12.538 1.00 91.25 195 ILE A C 1
ATOM 1449 O O . ILE A 1 195 ? -6.721 -1.936 -13.090 1.00 91.25 195 ILE A O 1
ATOM 1453 N N . VAL A 1 196 ? -8.902 -2.425 -13.189 1.00 88.25 196 VAL A N 1
ATOM 1454 C CA . VAL A 1 196 ? -8.868 -2.776 -14.618 1.00 88.25 196 VAL A CA 1
ATOM 1455 C C . VAL A 1 196 ? -8.547 -1.541 -15.462 1.00 88.25 196 VAL A C 1
ATOM 1457 O O . VAL A 1 196 ? -7.646 -1.601 -16.299 1.00 88.25 196 VAL A O 1
ATOM 1460 N N . TYR A 1 197 ? -9.181 -0.400 -15.175 1.00 88.12 197 TYR A N 1
ATOM 1461 C CA . TYR A 1 197 ? -8.912 0.870 -15.862 1.00 88.12 197 TYR A CA 1
ATOM 1462 C C . TYR A 1 197 ? -7.482 1.401 -15.676 1.00 88.12 197 TYR A C 1
ATOM 1464 O O . TYR A 1 197 ? -7.000 2.164 -16.514 1.00 88.12 197 TYR A O 1
ATOM 1472 N N . SER A 1 198 ? -6.768 0.996 -14.620 1.00 89.44 198 SER A N 1
ATOM 1473 C CA . SER A 1 198 ? -5.359 1.377 -14.453 1.00 89.44 198 SER A CA 1
ATOM 1474 C C . SER A 1 198 ? -4.432 0.667 -15.450 1.00 89.44 198 SER A C 1
ATOM 1476 O O . SER A 1 198 ? -3.301 1.103 -15.669 1.00 89.44 198 SER A O 1
ATOM 1478 N N . GLY A 1 199 ? -4.862 -0.469 -16.013 1.00 84.31 199 GLY A N 1
ATOM 1479 C CA . GLY A 1 199 ? -4.035 -1.313 -16.879 1.00 84.31 199 GLY A CA 1
ATOM 1480 C C . GLY A 1 199 ? -2.853 -1.989 -16.167 1.00 84.31 199 GLY A C 1
ATOM 1481 O O . GLY A 1 199 ? -1.951 -2.516 -16.825 1.00 84.31 199 GLY A O 1
ATOM 1482 N N . SER A 1 200 ? -2.821 -1.986 -14.829 1.00 86.00 200 SER A N 1
ATOM 1483 C CA . SER A 1 200 ? -1.732 -2.564 -14.030 1.00 86.00 200 SER A CA 1
ATOM 1484 C C . SER A 1 200 ? -1.889 -4.080 -13.914 1.00 86.00 200 SER A C 1
ATOM 1486 O O . SER A 1 200 ? -2.334 -4.604 -12.895 1.00 86.00 200 SER A O 1
ATOM 1488 N N . ARG A 1 201 ? -1.490 -4.794 -14.970 1.00 81.19 201 ARG A N 1
ATOM 1489 C CA . ARG A 1 201 ? -1.711 -6.242 -15.146 1.00 81.19 201 ARG A CA 1
ATOM 1490 C C . ARG A 1 201 ? -1.238 -7.113 -13.973 1.00 81.19 201 ARG A C 1
ATOM 1492 O O . ARG A 1 201 ? -1.923 -8.063 -13.621 1.00 81.19 201 ARG A O 1
ATOM 1499 N N . MET A 1 202 ? -0.120 -6.782 -13.316 1.00 79.62 202 MET A N 1
ATOM 1500 C CA . MET A 1 202 ? 0.337 -7.545 -12.136 1.00 79.62 202 MET A CA 1
ATOM 1501 C C . MET A 1 202 ? -0.679 -7.519 -10.988 1.00 79.62 202 MET A C 1
ATOM 1503 O O . MET A 1 202 ? -0.822 -8.487 -10.245 1.00 79.62 202 MET A O 1
ATOM 1507 N N . ILE A 1 203 ? -1.429 -6.426 -10.858 1.00 86.56 203 ILE A N 1
ATOM 1508 C CA . ILE A 1 203 ? -2.411 -6.267 -9.786 1.00 86.56 203 ILE A CA 1
ATOM 1509 C C . ILE A 1 203 ? -3.674 -7.075 -10.092 1.00 86.56 203 ILE A C 1
ATOM 1511 O O . ILE A 1 203 ? -4.338 -7.529 -9.166 1.00 86.56 203 ILE A O 1
ATOM 1515 N N . TRP A 1 204 ? -3.955 -7.371 -11.364 1.00 83.88 204 TRP A N 1
ATOM 1516 C CA . TRP A 1 204 ? -5.028 -8.294 -11.744 1.00 83.88 204 TRP A CA 1
ATOM 1517 C C . TRP A 1 204 ? -4.796 -9.704 -11.203 1.00 83.88 204 TRP A C 1
ATOM 1519 O O . TRP A 1 204 ? -5.760 -10.384 -10.877 1.00 83.88 204 TRP A O 1
ATOM 1529 N N . VAL A 1 205 ? -3.531 -10.115 -11.063 1.00 82.31 205 VAL A N 1
ATOM 1530 C CA . VAL A 1 205 ? -3.141 -11.380 -10.421 1.00 82.31 205 VAL A CA 1
ATOM 1531 C C . VAL A 1 205 ? -3.106 -11.237 -8.896 1.00 82.31 205 VAL A C 1
ATOM 1533 O O . VAL A 1 205 ? -3.527 -12.139 -8.176 1.00 82.31 205 VAL A O 1
ATOM 1536 N N . ALA A 1 206 ? -2.665 -10.089 -8.376 1.00 86.06 206 ALA A N 1
ATOM 1537 C CA . ALA A 1 206 ? -2.618 -9.851 -6.934 1.00 86.06 206 ALA A CA 1
ATOM 1538 C C . ALA A 1 206 ? -4.012 -9.821 -6.277 1.00 86.06 206 ALA A C 1
ATOM 1540 O O . ALA A 1 206 ? -4.173 -10.334 -5.171 1.00 86.06 206 ALA A O 1
ATOM 1541 N N . VAL A 1 207 ? -5.025 -9.254 -6.947 1.00 86.19 207 VAL A N 1
ATOM 1542 C CA . VAL A 1 207 ? -6.410 -9.162 -6.444 1.00 86.19 207 VAL A CA 1
ATOM 1543 C C . VAL A 1 207 ? -7.007 -10.531 -6.079 1.00 86.19 207 VAL A C 1
ATOM 1545 O O . VAL A 1 207 ? -7.447 -10.676 -4.938 1.00 86.19 207 VAL A O 1
ATOM 1548 N N . PRO A 1 208 ? -7.035 -11.554 -6.959 1.00 82.62 208 PRO A N 1
ATOM 1549 C CA . PRO A 1 208 ? -7.591 -12.858 -6.611 1.00 82.62 208 PRO A CA 1
ATOM 1550 C C . PRO A 1 208 ? -6.776 -13.561 -5.524 1.00 82.62 208 PRO A C 1
ATOM 1552 O O . PRO A 1 208 ? -7.372 -14.130 -4.612 1.00 82.62 208 PRO A O 1
ATOM 1555 N N . ILE A 1 209 ? -5.440 -13.474 -5.553 1.00 85.75 209 ILE A N 1
ATOM 1556 C CA . ILE A 1 209 ? -4.583 -14.065 -4.511 1.00 85.75 209 ILE A CA 1
ATOM 1557 C C . ILE A 1 209 ? -4.912 -13.454 -3.144 1.00 85.75 209 ILE A C 1
ATOM 1559 O O . ILE A 1 209 ? -5.200 -14.176 -2.188 1.00 85.75 209 ILE A O 1
ATOM 1563 N N . ALA A 1 210 ? -4.938 -12.124 -3.051 1.00 87.38 210 ALA A N 1
ATOM 1564 C CA . ALA A 1 210 ? -5.278 -11.425 -1.818 1.00 87.38 210 ALA A CA 1
ATOM 1565 C C . ALA A 1 210 ? -6.726 -11.712 -1.380 1.00 87.38 210 ALA A C 1
ATOM 1567 O O . ALA A 1 210 ? -6.980 -11.927 -0.194 1.00 87.38 210 ALA A O 1
ATOM 1568 N N . GLY A 1 211 ? -7.663 -11.809 -2.328 1.00 84.81 211 GLY A N 1
ATOM 1569 C CA . GLY A 1 211 ? -9.049 -12.192 -2.063 1.00 84.81 211 GLY A CA 1
ATOM 1570 C C . GLY A 1 211 ? -9.166 -13.589 -1.446 1.00 84.81 211 GLY A C 1
ATOM 1571 O O . GLY A 1 211 ? -9.871 -13.760 -0.450 1.00 84.81 211 GLY A O 1
ATOM 1572 N N . ILE A 1 212 ? -8.427 -14.574 -1.970 1.00 82.75 212 ILE A N 1
ATOM 1573 C CA . ILE A 1 212 ? -8.352 -15.931 -1.405 1.00 82.75 212 ILE A CA 1
ATOM 1574 C C . ILE A 1 212 ? -7.805 -15.883 0.021 1.00 82.75 212 ILE A C 1
ATOM 1576 O O . ILE A 1 212 ? -8.386 -16.499 0.913 1.00 82.75 212 ILE A O 1
ATOM 1580 N N . VAL A 1 213 ? -6.736 -15.123 0.274 1.00 86.25 213 VAL A N 1
ATOM 1581 C CA . VAL A 1 213 ? -6.175 -14.975 1.627 1.00 86.25 213 VAL A CA 1
ATOM 1582 C C . VAL A 1 213 ? -7.213 -14.397 2.593 1.00 86.25 213 VAL A C 1
ATOM 1584 O O . VAL A 1 213 ? -7.423 -14.956 3.671 1.00 86.25 213 VAL A O 1
ATOM 1587 N N . VAL A 1 214 ? -7.924 -13.334 2.206 1.00 85.75 214 VAL A N 1
ATOM 1588 C CA . VAL A 1 214 ? -8.989 -12.736 3.031 1.00 85.75 214 VAL A CA 1
ATOM 1589 C C . VAL A 1 214 ? -10.104 -13.748 3.324 1.00 85.75 214 VAL A C 1
ATOM 1591 O O . VAL A 1 214 ? -10.577 -13.830 4.462 1.00 85.75 214 VAL A O 1
ATOM 1594 N N . LEU A 1 215 ? -10.496 -14.561 2.340 1.00 81.62 215 LEU A N 1
ATOM 1595 C CA . LEU A 1 215 ? -11.477 -15.634 2.525 1.00 81.62 215 LEU A CA 1
ATOM 1596 C C . LEU A 1 215 ? -10.968 -16.715 3.490 1.00 81.62 215 LEU A C 1
ATOM 1598 O O . LEU A 1 215 ? -11.690 -17.099 4.410 1.00 81.62 215 LEU A O 1
ATOM 1602 N N . LEU A 1 216 ? -9.720 -17.168 3.331 1.00 81.25 216 LEU A N 1
ATOM 1603 C CA . LEU A 1 216 ? -9.102 -18.188 4.183 1.00 81.25 216 LEU A CA 1
ATOM 1604 C C . LEU A 1 216 ? -9.002 -17.736 5.642 1.00 81.25 216 LEU A C 1
ATOM 1606 O O . LEU A 1 216 ? -9.285 -18.527 6.543 1.00 81.25 216 LEU A O 1
ATOM 1610 N N . VAL A 1 217 ? -8.659 -16.469 5.884 1.00 84.25 217 VAL A N 1
ATOM 1611 C CA . VAL A 1 217 ? -8.611 -15.887 7.236 1.00 84.25 217 VAL A CA 1
ATOM 1612 C C . VAL A 1 217 ? -10.000 -15.881 7.883 1.00 84.25 217 VAL A C 1
ATOM 1614 O O . VAL A 1 217 ? -10.136 -16.181 9.069 1.00 84.25 217 VAL A O 1
ATOM 1617 N N . ASN A 1 218 ? -11.052 -15.616 7.105 1.00 78.81 218 ASN A N 1
ATOM 1618 C CA . ASN A 1 218 ? -12.430 -15.549 7.600 1.00 78.81 218 ASN A CA 1
ATOM 1619 C C . ASN A 1 218 ? -13.186 -16.891 7.512 1.00 78.81 218 ASN A C 1
ATOM 1621 O O . ASN A 1 218 ? -14.365 -16.952 7.862 1.00 78.81 218 ASN A O 1
ATOM 1625 N N . ARG A 1 219 ? -12.524 -17.991 7.114 1.00 75.00 219 ARG A N 1
ATOM 1626 C CA . ARG A 1 219 ? -13.166 -19.283 6.795 1.00 75.00 219 ARG A CA 1
ATOM 1627 C C . ARG A 1 219 ? -14.060 -19.847 7.902 1.00 75.00 219 ARG A C 1
ATOM 1629 O O . ARG A 1 219 ? -15.087 -20.448 7.621 1.00 75.00 219 ARG A O 1
ATOM 1636 N N . ARG A 1 220 ? -13.695 -19.617 9.171 1.00 71.81 220 ARG A N 1
ATOM 1637 C CA . ARG A 1 220 ? -14.413 -20.144 10.350 1.00 71.81 220 ARG A CA 1
ATOM 1638 C C . ARG A 1 220 ? -15.810 -19.539 10.545 1.00 71.81 220 ARG A C 1
ATOM 1640 O O . ARG A 1 220 ? -16.575 -20.050 11.350 1.00 71.81 220 ARG A O 1
ATOM 1647 N N . ARG A 1 221 ? -16.129 -18.439 9.855 1.00 69.50 221 ARG A N 1
ATOM 1648 C CA . ARG A 1 221 ? -17.427 -17.748 9.938 1.00 69.50 221 ARG A CA 1
ATOM 1649 C C . ARG A 1 221 ? -18.443 -18.254 8.909 1.00 69.50 221 ARG A C 1
ATOM 1651 O O . ARG A 1 221 ? -19.611 -17.888 9.001 1.00 69.50 221 ARG A O 1
ATOM 1658 N N . PHE A 1 222 ? -18.023 -19.072 7.945 1.00 64.12 222 PHE A N 1
ATOM 1659 C CA . PHE A 1 222 ? -18.888 -19.565 6.878 1.00 64.12 222 PHE A CA 1
ATOM 1660 C C . PHE A 1 222 ? -19.435 -20.954 7.200 1.00 64.12 222 PHE A C 1
ATOM 1662 O O . PHE A 1 222 ? -18.705 -21.841 7.633 1.00 64.12 222 PHE A O 1
ATOM 1669 N N . THR A 1 223 ? -20.715 -21.171 6.905 1.00 61.62 223 THR A N 1
ATOM 1670 C CA . THR A 1 223 ? -21.219 -22.521 6.623 1.00 61.62 223 THR A CA 1
ATOM 1671 C C . THR A 1 223 ? -20.700 -22.945 5.243 1.00 61.62 223 THR A C 1
ATOM 1673 O O . THR A 1 223 ? -20.587 -22.093 4.352 1.00 61.62 223 THR A O 1
ATOM 1676 N N . ASN A 1 224 ? -20.400 -24.235 5.030 1.00 57.06 224 ASN A N 1
ATOM 1677 C CA . ASN A 1 224 ? -19.806 -24.755 3.779 1.00 57.06 224 ASN A CA 1
ATOM 1678 C C . ASN A 1 224 ? -20.494 -24.233 2.496 1.00 57.06 224 ASN A C 1
ATOM 1680 O O . ASN A 1 224 ? -19.824 -23.896 1.521 1.00 57.06 224 ASN A O 1
ATOM 1684 N N . ALA A 1 225 ? -21.822 -24.076 2.514 1.00 54.47 225 ALA A N 1
ATOM 1685 C CA . ALA A 1 225 ? -22.606 -23.586 1.376 1.00 54.47 225 ALA A CA 1
ATOM 1686 C C . ALA A 1 225 ? -22.355 -22.104 1.013 1.00 54.47 225 ALA A C 1
ATOM 1688 O O . ALA A 1 225 ? -22.439 -21.723 -0.155 1.00 54.47 225 ALA A O 1
ATOM 1689 N N . SER A 1 226 ? -22.036 -21.250 1.991 1.00 63.25 226 SER A N 1
ATOM 1690 C CA . SER A 1 226 ? -21.736 -19.828 1.748 1.00 63.25 226 SER A CA 1
ATOM 1691 C C . SER A 1 226 ? -20.314 -19.609 1.220 1.00 63.25 226 SER A C 1
ATOM 1693 O O . SER A 1 226 ? -20.094 -18.721 0.394 1.00 63.25 226 SER A O 1
ATOM 1695 N N . MET A 1 227 ? -19.373 -20.473 1.619 1.00 60.16 227 MET A N 1
ATOM 1696 C CA . MET A 1 227 ? -17.989 -20.444 1.143 1.00 60.16 227 MET A CA 1
ATOM 1697 C C . MET A 1 227 ? -17.901 -20.832 -0.337 1.00 60.16 227 MET A C 1
ATOM 1699 O O . MET A 1 227 ? -17.227 -20.155 -1.109 1.00 60.16 227 MET A O 1
ATOM 1703 N N . ALA A 1 228 ? -18.654 -21.857 -0.750 1.00 57.69 228 ALA A N 1
ATOM 1704 C CA . ALA A 1 228 ? -18.759 -22.262 -2.151 1.00 57.69 228 ALA A CA 1
ATOM 1705 C C . ALA A 1 228 ? -19.308 -21.129 -3.037 1.00 57.69 228 ALA A C 1
ATOM 1707 O O . ALA A 1 228 ? -18.770 -20.857 -4.105 1.00 57.69 228 ALA A O 1
ATOM 1708 N N . ARG A 1 229 ? -20.331 -20.401 -2.570 1.00 63.91 229 ARG A N 1
ATOM 1709 C CA . ARG A 1 229 ? -20.928 -19.287 -3.324 1.00 63.91 229 ARG A CA 1
ATOM 1710 C C . ARG A 1 229 ? -19.957 -18.116 -3.509 1.00 63.91 229 ARG A C 1
ATOM 1712 O O . ARG A 1 229 ? -19.881 -17.557 -4.597 1.00 63.91 229 ARG A O 1
ATOM 1719 N N . LEU A 1 230 ? -19.200 -17.761 -2.469 1.00 64.31 230 LEU A N 1
ATOM 1720 C CA . LEU A 1 230 ? -18.167 -16.720 -2.543 1.00 64.31 230 LEU A CA 1
ATOM 1721 C C . LEU A 1 230 ? -16.989 -17.132 -3.430 1.00 64.31 230 LEU A C 1
ATOM 1723 O O . LEU A 1 230 ? -16.503 -16.309 -4.200 1.00 64.31 230 LEU A O 1
ATOM 1727 N N . ALA A 1 231 ? -16.569 -18.396 -3.361 1.00 62.28 231 ALA A N 1
ATOM 1728 C CA . ALA A 1 231 ? -15.533 -18.935 -4.235 1.00 62.28 231 ALA A CA 1
ATOM 1729 C C . ALA A 1 231 ? -15.960 -18.876 -5.709 1.00 62.28 231 ALA A C 1
ATOM 1731 O O . ALA A 1 231 ? -15.195 -18.404 -6.543 1.00 62.28 231 ALA A O 1
ATOM 1732 N N . VAL A 1 232 ? -17.204 -19.255 -6.022 1.00 61.16 232 VAL A N 1
ATOM 1733 C CA . VAL A 1 232 ? -17.758 -19.155 -7.382 1.00 61.16 232 VAL A CA 1
ATOM 1734 C C . VAL A 1 232 ? -17.797 -17.704 -7.863 1.00 61.16 232 VAL A C 1
ATOM 1736 O O . VAL A 1 232 ? -17.363 -17.429 -8.975 1.00 61.16 232 VAL A O 1
ATOM 1739 N N . ILE A 1 233 ? -18.241 -16.756 -7.030 1.00 66.06 233 ILE A N 1
ATOM 1740 C CA . ILE A 1 233 ? -18.221 -15.326 -7.385 1.00 66.06 233 ILE A CA 1
ATOM 1741 C C . ILE A 1 233 ? -16.784 -14.852 -7.646 1.00 66.06 233 ILE A C 1
ATOM 1743 O O . ILE A 1 233 ? -16.541 -14.166 -8.635 1.00 66.06 233 ILE A O 1
ATOM 1747 N N . GLY A 1 234 ? -15.827 -15.246 -6.801 1.00 68.25 234 GLY A N 1
ATOM 1748 C CA . GLY A 1 234 ? -14.411 -14.926 -6.983 1.00 68.25 234 GLY A CA 1
ATOM 1749 C C . GLY A 1 234 ? -13.844 -15.478 -8.293 1.00 68.25 234 GLY A C 1
ATOM 1750 O O . GLY A 1 234 ? -13.162 -14.754 -9.012 1.00 68.25 234 GLY A O 1
ATOM 1751 N N . VAL A 1 235 ? -14.183 -16.722 -8.640 1.00 63.09 235 VAL A N 1
ATOM 1752 C CA . VAL A 1 235 ? -13.799 -17.351 -9.912 1.00 63.09 235 VAL A CA 1
ATOM 1753 C C . VAL A 1 235 ? -14.426 -16.619 -11.097 1.00 63.09 235 VAL A C 1
ATOM 1755 O O . VAL A 1 235 ? -13.724 -16.315 -12.052 1.00 63.09 235 VAL A O 1
ATOM 1758 N N . VAL A 1 236 ? -15.710 -16.264 -11.034 1.00 65.62 236 VAL A N 1
ATOM 1759 C CA . VAL A 1 236 ? -16.388 -15.520 -12.109 1.00 65.62 236 VAL A CA 1
ATOM 1760 C C . VAL A 1 236 ? -15.761 -14.140 -12.314 1.00 65.62 236 VAL A C 1
ATOM 1762 O O . VAL A 1 236 ? -15.531 -13.736 -13.450 1.00 65.62 236 VAL A O 1
ATOM 1765 N N . VAL A 1 237 ? -15.426 -13.430 -11.233 1.00 68.06 237 VAL A N 1
ATOM 1766 C CA . VAL A 1 237 ? -14.726 -12.138 -11.314 1.00 68.06 237 VAL A CA 1
ATOM 1767 C C . VAL A 1 237 ? -13.320 -12.313 -11.890 1.00 68.06 237 VAL A C 1
ATOM 1769 O O . VAL A 1 237 ? -12.927 -11.544 -12.763 1.00 68.06 237 VAL A O 1
ATOM 1772 N N . ALA A 1 238 ? -12.577 -13.339 -11.469 1.00 66.31 238 ALA A N 1
ATOM 1773 C CA . ALA A 1 238 ? -11.257 -13.642 -12.017 1.00 66.31 238 ALA A CA 1
ATOM 1774 C C . ALA A 1 238 ? -11.319 -13.981 -13.516 1.00 66.31 238 ALA A C 1
ATOM 1776 O O . ALA A 1 238 ? -10.502 -13.486 -14.287 1.00 66.31 238 ALA A O 1
ATOM 1777 N N . LEU A 1 239 ? -12.321 -14.755 -13.942 1.00 63.16 239 LEU A N 1
ATOM 1778 C CA . LEU A 1 239 ? -12.566 -15.076 -15.348 1.00 63.16 239 LEU A CA 1
ATOM 1779 C C . LEU A 1 239 ? -12.977 -13.841 -16.156 1.00 63.16 239 LEU A C 1
ATOM 1781 O O . LEU A 1 239 ? -12.521 -13.684 -17.283 1.00 63.16 239 LEU A O 1
ATOM 1785 N N . ALA A 1 240 ? -13.778 -12.934 -15.591 1.00 65.44 240 ALA A N 1
ATOM 1786 C CA . ALA A 1 240 ? -14.134 -11.676 -16.244 1.00 65.44 240 ALA A CA 1
ATOM 1787 C C . ALA A 1 240 ? -12.909 -10.765 -16.426 1.00 65.44 240 ALA A C 1
ATOM 1789 O O . ALA A 1 240 ? -12.702 -10.219 -17.508 1.00 65.44 240 ALA A O 1
ATOM 1790 N N . ILE A 1 241 ? -12.056 -10.653 -15.402 1.00 65.75 241 ILE A N 1
ATOM 1791 C CA . ILE A 1 241 ? -10.780 -9.928 -15.491 1.00 65.75 241 ILE A CA 1
ATOM 1792 C C . ILE A 1 241 ? -9.877 -10.576 -16.547 1.00 65.75 241 ILE A C 1
ATOM 1794 O O . ILE A 1 241 ? -9.309 -9.870 -17.377 1.00 65.75 241 ILE A O 1
ATOM 1798 N N . ALA A 1 242 ? -9.782 -11.908 -16.561 1.00 63.31 242 ALA A N 1
ATOM 1799 C CA . ALA A 1 242 ? -9.007 -12.645 -17.552 1.00 63.31 242 ALA A CA 1
ATOM 1800 C C . ALA A 1 242 ? -9.551 -12.449 -18.976 1.00 63.31 242 ALA A C 1
ATOM 1802 O O . ALA A 1 242 ? -8.764 -12.265 -19.894 1.00 63.31 242 ALA A O 1
ATOM 1803 N N . ALA A 1 243 ? -10.871 -12.422 -19.172 1.00 63.41 243 ALA A N 1
ATOM 1804 C CA . ALA A 1 243 ? -11.504 -12.232 -20.478 1.00 63.41 243 ALA A CA 1
ATOM 1805 C C . ALA A 1 243 ? -11.389 -10.793 -21.011 1.00 63.41 243 ALA A C 1
ATOM 1807 O O . ALA A 1 243 ? -11.260 -10.588 -22.214 1.00 63.41 243 ALA A O 1
ATOM 1808 N N . ILE A 1 244 ? -11.415 -9.787 -20.131 1.00 64.19 244 ILE A N 1
ATOM 1809 C CA . ILE A 1 244 ? -11.166 -8.387 -20.511 1.00 64.19 244 ILE A CA 1
ATOM 1810 C C . ILE A 1 244 ? -9.669 -8.180 -20.782 1.00 64.19 244 ILE A C 1
ATOM 1812 O O . ILE A 1 244 ? -9.283 -7.480 -21.718 1.00 64.19 244 ILE A O 1
ATOM 1816 N N . GLY A 1 245 ? -8.819 -8.825 -19.982 1.00 59.38 245 GLY A N 1
ATOM 1817 C CA . GLY A 1 245 ? -7.373 -8.786 -20.126 1.00 59.38 245 GLY A CA 1
ATOM 1818 C C . GLY A 1 245 ? -6.835 -9.573 -21.317 1.00 59.38 245 GLY A C 1
ATOM 1819 O O . GLY A 1 245 ? -5.782 -9.213 -21.835 1.00 59.38 245 GLY A O 1
ATOM 1820 N N . SER A 1 246 ? -7.540 -10.612 -21.771 1.00 55.62 246 SER A N 1
ATOM 1821 C CA . SER A 1 246 ? -7.035 -11.571 -22.758 1.00 55.62 246 SER A CA 1
ATOM 1822 C C . SER A 1 246 ? -6.751 -10.936 -24.108 1.00 55.62 246 SER A C 1
ATOM 1824 O O . SER A 1 246 ? -5.716 -11.244 -24.678 1.00 55.62 246 SER A O 1
ATOM 1826 N N . ARG A 1 247 ? -7.568 -9.989 -24.590 1.00 56.53 247 ARG A N 1
ATOM 1827 C CA . ARG A 1 247 ? -7.278 -9.260 -25.844 1.00 56.53 247 ARG A CA 1
ATOM 1828 C C . ARG A 1 247 ? -5.974 -8.461 -25.747 1.00 56.53 247 ARG A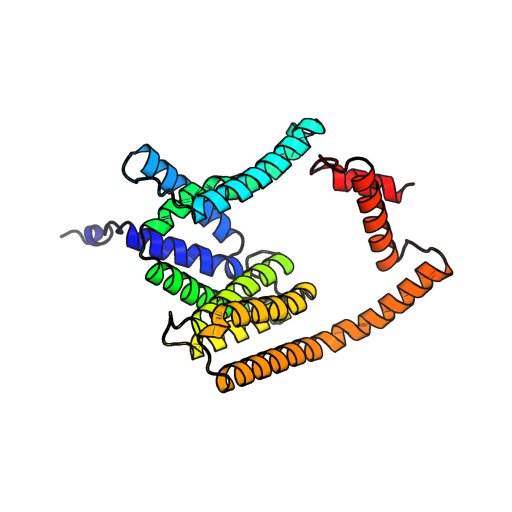 C 1
ATOM 1830 O O . ARG A 1 247 ? -5.122 -8.559 -26.615 1.00 56.53 247 ARG A O 1
ATOM 1837 N N . ALA A 1 248 ? -5.764 -7.768 -24.628 1.00 56.25 248 ALA A N 1
ATOM 1838 C CA . ALA A 1 248 ? -4.539 -7.005 -24.371 1.00 56.25 248 ALA A CA 1
ATOM 1839 C C . ALA A 1 248 ? -3.309 -7.877 -24.040 1.00 56.25 248 ALA A C 1
ATOM 1841 O O . ALA A 1 248 ? -2.193 -7.350 -23.964 1.00 56.25 248 ALA A O 1
ATOM 1842 N N . ILE A 1 249 ? -3.518 -9.166 -23.751 1.00 54.94 249 ILE A N 1
ATOM 1843 C CA . ILE A 1 249 ? -2.477 -10.167 -23.491 1.00 54.94 249 ILE A CA 1
ATOM 1844 C C . ILE A 1 249 ? -2.131 -10.916 -24.782 1.00 54.94 249 ILE A C 1
ATOM 1846 O O . ILE A 1 249 ? -0.948 -11.107 -25.020 1.00 54.94 249 ILE A O 1
ATOM 1850 N N . MET A 1 250 ? -3.110 -11.270 -25.623 1.00 53.41 250 MET A N 1
ATOM 1851 C CA . MET A 1 250 ? -2.903 -11.974 -26.897 1.00 53.41 250 MET A CA 1
ATOM 1852 C C . MET A 1 250 ? -2.032 -11.151 -27.842 1.00 53.41 250 MET A C 1
ATOM 1854 O O . MET A 1 250 ? -0.985 -11.629 -28.257 1.00 53.41 250 MET A O 1
ATOM 1858 N N . ASP A 1 251 ? -2.379 -9.872 -28.040 1.00 56.44 251 ASP A N 1
ATOM 1859 C CA . ASP A 1 251 ? -1.620 -8.973 -28.917 1.00 56.44 251 ASP A CA 1
ATOM 1860 C C . ASP A 1 251 ? -0.156 -8.837 -28.478 1.00 56.44 251 ASP A C 1
ATOM 1862 O O . ASP A 1 251 ? 0.704 -8.538 -29.291 1.00 56.44 251 ASP A O 1
ATOM 1866 N N . ARG A 1 252 ? 0.153 -9.048 -27.189 1.00 56.59 252 ARG A N 1
ATOM 1867 C CA . ARG A 1 252 ? 1.526 -9.027 -26.662 1.00 56.59 252 ARG A CA 1
ATOM 1868 C C . ARG A 1 252 ? 2.173 -10.396 -26.552 1.00 56.59 252 ARG A C 1
ATOM 1870 O O . ARG A 1 252 ? 3.394 -10.437 -26.512 1.00 56.59 252 ARG A O 1
ATOM 1877 N N . ALA A 1 253 ? 1.408 -11.475 -26.445 1.00 58.09 253 ALA A N 1
ATOM 1878 C CA . ALA A 1 253 ? 1.947 -12.826 -26.421 1.00 58.09 253 ALA A CA 1
ATOM 1879 C C . ALA A 1 253 ? 2.651 -13.113 -27.747 1.00 58.09 253 ALA A C 1
ATOM 1881 O O . ALA A 1 253 ? 3.775 -13.596 -27.722 1.00 58.09 253 ALA A O 1
ATOM 1882 N N . ASP A 1 254 ? 2.065 -12.673 -28.861 1.00 59.47 254 ASP A N 1
ATOM 1883 C CA . ASP A 1 254 ? 2.679 -12.796 -30.184 1.00 59.47 254 ASP A CA 1
ATOM 1884 C C . ASP A 1 254 ? 3.993 -11.996 -30.277 1.00 59.47 254 ASP A C 1
ATOM 1886 O O . ASP A 1 254 ? 5.002 -12.536 -30.724 1.00 59.47 254 ASP A O 1
ATOM 1890 N N . PHE A 1 255 ? 4.037 -10.764 -29.744 1.00 60.12 255 PHE A N 1
ATOM 1891 C CA . PHE A 1 255 ? 5.284 -9.981 -29.649 1.00 60.12 255 PHE A CA 1
ATOM 1892 C C . PHE A 1 255 ? 6.317 -10.585 -28.685 1.00 60.12 255 PHE A C 1
ATOM 1894 O O . PHE A 1 255 ? 7.515 -10.485 -28.921 1.00 60.12 255 PHE A O 1
ATOM 1901 N N . LEU A 1 256 ? 5.885 -11.181 -27.571 1.00 59.81 256 LEU A N 1
ATOM 1902 C CA . LEU A 1 256 ? 6.786 -11.806 -26.599 1.00 59.81 256 LEU A CA 1
ATOM 1903 C C . LEU A 1 256 ? 7.371 -13.108 -27.143 1.00 59.81 256 LEU A C 1
ATOM 1905 O O . LEU A 1 256 ? 8.530 -13.384 -26.867 1.00 59.81 256 LEU A O 1
ATOM 1909 N N . VAL A 1 257 ? 6.593 -13.885 -27.900 1.00 62.81 257 VAL A N 1
ATOM 1910 C CA . VAL A 1 257 ? 7.063 -15.095 -28.584 1.00 62.81 257 VAL A CA 1
ATOM 1911 C C . VAL A 1 257 ? 8.041 -14.714 -29.693 1.00 62.81 257 VAL A C 1
ATOM 1913 O O . VAL A 1 257 ? 9.125 -15.280 -29.739 1.00 62.81 257 VAL A O 1
ATOM 1916 N N . SER A 1 258 ? 7.744 -13.686 -30.498 1.00 62.22 258 SER A N 1
ATOM 1917 C CA . SER A 1 258 ? 8.692 -13.210 -31.514 1.00 62.22 258 SER A CA 1
ATOM 1918 C C . SER A 1 258 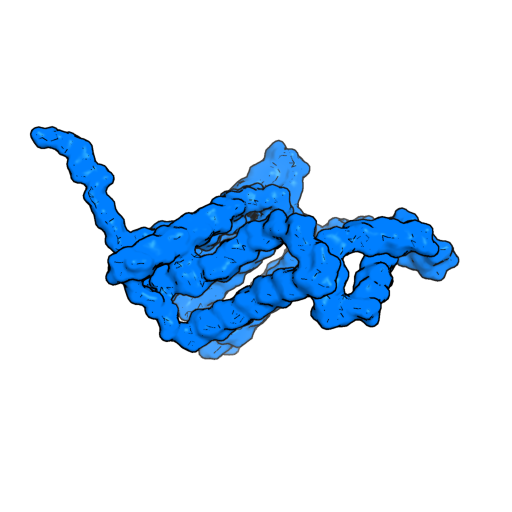? 9.981 -12.638 -30.912 1.00 62.22 258 SER A C 1
ATOM 1920 O O . SER A 1 258 ? 11.064 -12.905 -31.424 1.00 62.22 258 SER A O 1
ATOM 1922 N N . ASP A 1 259 ? 9.887 -11.879 -29.812 1.00 60.06 259 ASP A N 1
ATOM 1923 C CA . ASP A 1 259 ? 11.058 -11.363 -29.087 1.00 60.06 259 ASP A CA 1
ATOM 1924 C C . ASP A 1 259 ? 11.857 -12.502 -28.425 1.00 60.06 259 ASP A C 1
ATOM 1926 O O . ASP A 1 259 ? 13.083 -12.439 -28.353 1.00 60.06 259 ASP A O 1
ATOM 1930 N N . TRP A 1 260 ? 11.178 -13.543 -27.931 1.00 61.88 260 TRP A N 1
ATOM 1931 C CA . TRP A 1 260 ? 11.802 -14.731 -27.344 1.00 61.88 260 TRP A CA 1
ATOM 1932 C C . TRP A 1 260 ? 12.553 -15.548 -28.393 1.00 61.88 260 TRP A C 1
ATOM 1934 O O . TRP A 1 260 ? 13.691 -15.950 -28.155 1.00 61.88 260 TRP A O 1
ATOM 1944 N N . ASP A 1 261 ? 11.953 -15.743 -29.565 1.00 62.97 261 ASP A N 1
ATOM 1945 C CA . ASP A 1 261 ? 12.594 -16.418 -30.690 1.00 62.97 261 ASP A CA 1
ATOM 1946 C C . ASP A 1 261 ? 13.798 -15.613 -31.199 1.00 62.97 261 ASP A C 1
ATOM 1948 O O . ASP A 1 261 ? 14.850 -16.192 -31.460 1.00 62.97 261 ASP A O 1
ATOM 1952 N N . ALA A 1 262 ? 13.709 -14.278 -31.244 1.00 60.31 262 ALA A N 1
ATOM 1953 C CA . ALA A 1 262 ? 14.840 -13.408 -31.578 1.00 60.31 262 ALA A CA 1
ATOM 1954 C C . ALA A 1 262 ? 15.977 -13.479 -30.538 1.00 60.31 262 ALA A C 1
ATOM 1956 O O . ALA A 1 262 ? 17.152 -13.528 -30.910 1.00 60.31 262 ALA A O 1
ATOM 1957 N N . LEU A 1 263 ? 15.647 -13.545 -29.243 1.00 59.03 263 LEU A N 1
ATOM 1958 C CA . LEU A 1 263 ? 16.633 -13.698 -28.171 1.00 59.03 263 LEU A CA 1
ATOM 1959 C C . LEU A 1 263 ? 17.316 -15.074 -28.222 1.00 59.03 263 LEU A C 1
ATOM 1961 O O . LEU A 1 263 ? 18.535 -15.161 -28.101 1.00 59.03 263 LEU A O 1
ATOM 1965 N N . ASN A 1 264 ? 16.546 -16.144 -28.428 1.00 63.88 264 ASN A N 1
ATOM 1966 C CA . ASN A 1 264 ? 17.042 -17.520 -28.394 1.00 63.88 264 ASN A CA 1
ATOM 1967 C C . ASN A 1 264 ? 17.780 -17.920 -29.686 1.00 63.88 264 ASN A C 1
ATOM 1969 O O . ASN A 1 264 ? 18.695 -18.739 -29.638 1.00 63.88 264 ASN A O 1
ATOM 1973 N N . ALA A 1 265 ? 17.404 -17.347 -30.835 1.00 60.84 265 ALA A N 1
ATOM 1974 C CA . ALA A 1 265 ? 18.053 -17.619 -32.118 1.00 60.84 265 ALA A CA 1
ATOM 1975 C C . ALA A 1 265 ? 19.267 -16.714 -32.392 1.00 60.84 265 ALA A C 1
ATOM 1977 O O . ALA A 1 265 ? 20.249 -17.193 -32.954 1.00 60.84 265 ALA A O 1
ATOM 1978 N N . ASN A 1 266 ? 19.221 -15.432 -31.998 1.00 58.41 266 ASN A N 1
ATOM 1979 C CA . ASN A 1 266 ? 20.227 -14.434 -32.392 1.00 58.41 266 ASN A CA 1
ATOM 1980 C C . ASN A 1 266 ? 20.952 -13.754 -31.217 1.00 58.41 266 ASN A C 1
ATOM 1982 O O . ASN A 1 266 ? 21.841 -12.940 -31.459 1.00 58.41 266 ASN A O 1
ATOM 1986 N N . GLY A 1 267 ? 20.591 -14.041 -29.958 1.00 59.25 267 GLY A N 1
ATOM 1987 C CA . GLY A 1 267 ? 21.174 -13.360 -28.793 1.00 59.25 267 GLY A CA 1
ATOM 1988 C C . GLY A 1 267 ? 20.885 -11.854 -28.765 1.00 59.25 267 GLY A C 1
ATOM 1989 O O . GLY A 1 267 ? 21.655 -11.083 -28.189 1.00 59.25 267 GLY A O 1
ATOM 1990 N N . ASP A 1 268 ? 19.810 -11.417 -29.428 1.00 59.78 268 ASP A N 1
ATOM 1991 C CA . ASP A 1 268 ? 19.527 -10.001 -29.629 1.00 59.78 268 ASP A CA 1
ATOM 1992 C C . ASP A 1 268 ? 18.886 -9.368 -28.383 1.00 59.78 268 ASP A C 1
ATOM 1994 O O . ASP A 1 268 ? 17.692 -9.513 -28.099 1.00 59.78 268 ASP A O 1
ATOM 1998 N N . HIS A 1 269 ? 19.705 -8.628 -27.638 1.00 62.66 269 HIS A N 1
ATOM 1999 C CA . HIS A 1 269 ? 19.299 -7.901 -26.437 1.00 62.66 269 HIS A CA 1
ATOM 2000 C C . HIS A 1 269 ? 18.645 -6.541 -26.735 1.00 62.66 269 HIS A C 1
ATOM 2002 O O . HIS A 1 269 ? 18.257 -5.841 -25.799 1.00 62.66 269 HIS A O 1
ATOM 2008 N N . SER A 1 270 ? 18.491 -6.151 -28.008 1.00 64.62 270 SER A N 1
ATOM 2009 C CA . SER A 1 270 ? 17.869 -4.875 -28.394 1.00 64.62 270 SER A CA 1
ATOM 2010 C C . SER A 1 270 ? 16.336 -4.876 -28.288 1.00 64.62 270 SER A C 1
ATOM 2012 O O . SER A 1 270 ? 15.705 -3.815 -28.303 1.00 64.62 270 SER A O 1
ATOM 2014 N N . THR A 1 271 ? 15.724 -6.053 -28.124 1.00 72.12 271 THR A N 1
ATOM 2015 C CA . THR A 1 271 ? 14.275 -6.212 -27.945 1.00 72.12 271 THR A CA 1
ATOM 2016 C C . THR A 1 271 ? 13.819 -5.840 -26.530 1.00 72.12 271 THR A C 1
ATOM 2018 O O . THR A 1 271 ? 14.584 -5.839 -25.561 1.00 72.12 271 THR A O 1
ATOM 2021 N N . ALA A 1 272 ? 12.524 -5.548 -26.361 1.00 69.94 272 ALA A N 1
ATOM 2022 C CA . ALA A 1 272 ? 11.974 -5.198 -25.050 1.00 69.94 272 ALA A CA 1
ATOM 2023 C C . ALA A 1 272 ? 12.049 -6.365 -24.049 1.00 69.94 272 ALA A C 1
ATOM 2025 O O . ALA A 1 272 ? 12.045 -6.134 -22.836 1.00 69.94 272 ALA A O 1
ATOM 2026 N N . LEU A 1 273 ? 12.063 -7.608 -24.536 1.00 71.69 273 LEU A N 1
ATOM 2027 C CA . LEU A 1 273 ? 12.301 -8.799 -23.725 1.00 71.69 273 LEU A CA 1
ATOM 2028 C C . LEU A 1 273 ? 13.790 -8.957 -23.395 1.00 71.69 273 LEU A C 1
ATOM 2030 O O . LEU A 1 273 ? 14.111 -9.110 -22.216 1.00 71.69 273 LEU A O 1
ATOM 2034 N N . GLY A 1 274 ? 14.675 -8.824 -24.388 1.00 72.50 274 GLY A N 1
ATOM 2035 C CA . GLY A 1 274 ? 16.127 -8.902 -24.213 1.00 72.50 274 GLY A CA 1
ATOM 2036 C C . GLY A 1 274 ? 16.662 -7.905 -23.184 1.00 72.50 274 GLY A C 1
ATOM 2037 O O . GLY A 1 274 ? 17.373 -8.295 -22.262 1.00 72.50 274 GLY A O 1
ATOM 2038 N N . LEU A 1 275 ? 16.196 -6.652 -23.224 1.00 78.81 275 LEU A N 1
ATOM 2039 C CA . LEU A 1 275 ? 16.528 -5.639 -22.213 1.00 78.81 275 LEU A CA 1
ATOM 2040 C C . LEU A 1 275 ? 16.114 -6.054 -20.792 1.00 78.81 275 LEU A C 1
ATOM 2042 O O . LEU A 1 275 ? 16.836 -5.781 -19.838 1.00 78.81 275 LEU A O 1
ATOM 2046 N N . ARG A 1 276 ? 14.959 -6.713 -20.611 1.00 82.31 276 ARG A N 1
ATOM 2047 C CA . ARG A 1 276 ? 14.527 -7.170 -19.275 1.00 82.31 276 ARG A CA 1
ATOM 2048 C C . ARG A 1 276 ? 15.367 -8.336 -18.781 1.00 82.31 276 ARG A C 1
ATOM 2050 O O . ARG A 1 276 ? 15.656 -8.378 -17.589 1.00 82.31 276 ARG A O 1
ATOM 2057 N N . VAL A 1 277 ? 15.716 -9.267 -19.667 1.00 82.81 277 VAL A N 1
ATOM 2058 C CA . VAL A 1 277 ? 16.599 -10.393 -19.335 1.00 82.81 277 VAL A CA 1
ATOM 2059 C C . VAL A 1 277 ? 17.966 -9.859 -18.917 1.00 82.81 277 VAL A C 1
ATOM 2061 O O . VAL A 1 277 ? 18.392 -10.146 -17.803 1.00 82.81 277 VAL A O 1
ATOM 2064 N N . ALA A 1 278 ? 18.558 -8.956 -19.702 1.00 82.94 278 ALA A N 1
ATOM 2065 C CA . ALA A 1 278 ? 19.801 -8.276 -19.345 1.00 82.94 278 ALA A CA 1
ATOM 2066 C C . ALA A 1 278 ? 19.700 -7.547 -17.992 1.00 82.94 278 ALA A C 1
ATOM 2068 O O . ALA A 1 278 ? 20.566 -7.698 -17.138 1.00 82.94 278 ALA A O 1
ATOM 2069 N N . MET A 1 279 ? 18.607 -6.821 -17.718 1.00 86.38 279 MET A N 1
ATOM 2070 C CA . MET A 1 279 ? 18.404 -6.192 -16.400 1.00 86.38 279 MET A CA 1
ATOM 2071 C C . MET A 1 279 ? 18.372 -7.209 -15.249 1.00 86.38 279 MET A C 1
ATOM 2073 O O . MET A 1 279 ? 18.872 -6.911 -14.163 1.00 86.38 279 MET A O 1
ATOM 2077 N N . TRP A 1 280 ? 17.775 -8.386 -15.457 1.00 89.38 280 TRP A N 1
ATOM 2078 C CA . TRP A 1 280 ? 17.768 -9.461 -14.463 1.00 89.38 280 TRP A CA 1
ATOM 2079 C C . TRP A 1 280 ? 19.157 -10.059 -14.256 1.00 89.38 280 TRP A C 1
ATOM 2081 O O . TRP A 1 280 ? 19.531 -10.309 -13.112 1.00 89.38 280 TRP A O 1
ATOM 2091 N N . GLU A 1 281 ? 19.923 -10.252 -15.326 1.00 87.81 281 GLU A N 1
ATOM 2092 C CA . GLU A 1 281 ? 21.295 -10.756 -15.261 1.00 87.81 281 GLU A CA 1
ATOM 2093 C C . GLU A 1 281 ? 22.224 -9.774 -14.546 1.00 87.81 281 GLU A C 1
ATOM 2095 O O . GLU A 1 281 ? 22.886 -10.166 -13.585 1.00 87.81 281 GLU A O 1
ATOM 2100 N N . ILE A 1 282 ? 22.183 -8.488 -14.912 1.00 89.38 282 ILE A N 1
ATOM 2101 C CA . ILE A 1 282 ? 22.918 -7.408 -14.233 1.00 89.38 282 ILE A CA 1
ATOM 2102 C C . ILE A 1 282 ? 22.532 -7.358 -12.749 1.00 89.38 282 ILE A C 1
ATOM 2104 O O . ILE A 1 282 ? 23.392 -7.283 -11.872 1.00 89.38 282 ILE A O 1
ATOM 2108 N N . GLY A 1 283 ? 21.232 -7.436 -12.442 1.00 90.31 283 GLY A N 1
ATOM 2109 C CA . GLY A 1 283 ? 20.743 -7.452 -11.065 1.00 90.31 283 GLY A CA 1
ATOM 2110 C C . GLY A 1 283 ? 21.242 -8.663 -10.271 1.00 90.31 283 GLY A C 1
ATOM 2111 O O . GLY A 1 283 ? 21.664 -8.518 -9.125 1.00 90.31 283 GLY A O 1
ATOM 2112 N N . LEU A 1 284 ? 21.232 -9.855 -10.873 1.00 91.38 284 LEU A N 1
ATOM 2113 C CA . LEU A 1 284 ? 21.704 -11.082 -10.232 1.00 91.38 284 LEU A CA 1
ATOM 2114 C C . LEU A 1 284 ? 23.223 -11.065 -10.025 1.00 91.38 284 LEU A C 1
ATOM 2116 O O . LEU A 1 284 ? 23.694 -11.507 -8.976 1.00 91.38 284 LEU A O 1
ATOM 2120 N N . ALA A 1 285 ? 23.980 -10.535 -10.986 1.00 91.12 285 ALA A N 1
ATOM 2121 C CA . ALA A 1 285 ? 25.417 -10.324 -10.862 1.00 91.12 285 ALA A CA 1
ATOM 2122 C C . ALA A 1 285 ? 25.734 -9.363 -9.705 1.00 91.12 285 ALA A C 1
ATOM 2124 O O . ALA A 1 285 ? 26.511 -9.716 -8.818 1.00 91.12 285 ALA A O 1
ATOM 2125 N N . ALA A 1 286 ? 25.039 -8.225 -9.627 1.00 90.81 286 ALA A N 1
ATOM 2126 C CA . ALA A 1 286 ? 25.202 -7.257 -8.543 1.00 90.81 286 ALA A CA 1
ATOM 2127 C C . ALA A 1 286 ? 24.879 -7.852 -7.157 1.00 90.81 286 ALA A C 1
ATOM 2129 O O . ALA A 1 286 ? 25.561 -7.555 -6.174 1.00 90.81 286 ALA A O 1
ATOM 2130 N N . VAL A 1 287 ? 23.866 -8.725 -7.066 1.00 92.00 287 VAL A N 1
ATOM 2131 C CA . VAL A 1 287 ? 23.545 -9.457 -5.826 1.00 92.00 287 VAL A CA 1
ATOM 2132 C C . VAL A 1 287 ? 24.647 -10.450 -5.458 1.00 92.00 287 VAL A C 1
ATOM 2134 O O . VAL A 1 287 ? 24.965 -10.584 -4.281 1.00 92.00 287 VAL A O 1
ATOM 2137 N N . ARG A 1 288 ? 25.238 -11.152 -6.432 1.00 93.25 288 ARG A N 1
ATOM 2138 C CA . ARG A 1 288 ? 26.348 -12.087 -6.174 1.00 93.25 288 ARG A CA 1
ATOM 2139 C C . ARG A 1 288 ? 27.607 -11.371 -5.701 1.00 93.25 288 ARG A C 1
ATOM 2141 O O . ARG A 1 288 ? 28.318 -11.912 -4.863 1.00 93.25 288 ARG A O 1
ATOM 2148 N N . GLU A 1 289 ? 27.858 -10.178 -6.222 1.00 91.88 289 GLU A N 1
ATOM 2149 C CA . GLU A 1 289 ? 29.001 -9.355 -5.841 1.00 91.88 289 GLU A CA 1
ATOM 2150 C C . GLU A 1 289 ? 28.875 -8.847 -4.398 1.00 91.88 289 GLU A C 1
ATOM 2152 O O . GLU A 1 289 ? 29.802 -8.998 -3.603 1.00 91.88 289 GLU A O 1
ATOM 2157 N N . MET A 1 290 ? 27.714 -8.290 -4.027 1.00 90.06 290 MET A N 1
ATOM 2158 C CA . MET A 1 290 ? 27.488 -7.714 -2.696 1.00 90.06 290 MET A CA 1
ATOM 2159 C C . MET A 1 290 ? 26.139 -8.140 -2.089 1.00 90.06 290 MET A C 1
ATOM 2161 O O . MET A 1 290 ? 25.212 -7.333 -1.986 1.00 90.06 290 MET A O 1
ATOM 2165 N N . PRO A 1 291 ? 26.019 -9.392 -1.607 1.00 89.44 291 PRO A N 1
ATOM 2166 C CA . PRO A 1 291 ? 24.732 -9.986 -1.225 1.00 89.44 291 PRO A CA 1
ATOM 2167 C C . PRO A 1 291 ? 24.118 -9.413 0.055 1.00 89.44 291 PRO A C 1
ATOM 2169 O O . PRO A 1 291 ? 22.905 -9.482 0.235 1.00 89.44 291 PRO A O 1
ATOM 2172 N N . ILE A 1 292 ? 24.941 -8.885 0.967 1.00 89.12 292 ILE A N 1
ATOM 2173 C CA . ILE A 1 292 ? 24.482 -8.451 2.296 1.00 89.12 292 ILE A CA 1
ATOM 2174 C C . ILE A 1 292 ? 24.045 -6.987 2.270 1.00 89.12 292 ILE A C 1
ATOM 2176 O O . ILE A 1 292 ? 22.903 -6.673 2.597 1.00 89.12 292 ILE A O 1
ATOM 2180 N N . PHE A 1 293 ? 24.954 -6.085 1.898 1.00 86.81 293 PHE A N 1
ATOM 2181 C CA . PHE A 1 293 ? 24.702 -4.642 1.949 1.00 86.81 293 PHE A CA 1
ATOM 2182 C C . PHE A 1 293 ? 24.220 -4.069 0.616 1.00 86.81 293 PHE A C 1
ATOM 2184 O O . PHE A 1 293 ? 23.707 -2.951 0.595 1.00 86.81 293 PHE A O 1
ATOM 2191 N N . GLY A 1 294 ? 24.343 -4.825 -0.483 1.00 88.69 294 GLY A N 1
ATOM 2192 C CA . GLY A 1 294 ? 24.056 -4.335 -1.827 1.00 88.69 294 GLY A CA 1
ATOM 2193 C C . GLY A 1 294 ? 24.887 -3.103 -2.176 1.00 88.69 294 GLY A C 1
ATOM 2194 O O . GLY A 1 294 ? 25.731 -2.667 -1.404 1.00 88.69 294 GLY A O 1
ATOM 2195 N N . HIS A 1 295 ? 24.609 -2.504 -3.327 1.00 86.44 295 HIS A N 1
ATOM 2196 C CA . HIS A 1 295 ? 25.388 -1.384 -3.877 1.00 86.44 295 HIS A CA 1
ATOM 2197 C C . HIS A 1 295 ? 24.880 0.012 -3.467 1.00 86.44 295 HIS A C 1
ATOM 2199 O O . HIS A 1 295 ? 25.350 1.029 -3.963 1.00 86.44 295 HIS A O 1
ATOM 2205 N N . GLY A 1 296 ? 23.888 0.089 -2.577 1.00 82.12 296 GLY A N 1
ATOM 2206 C CA . GLY A 1 296 ? 23.212 1.343 -2.224 1.00 82.12 296 GLY A CA 1
ATOM 2207 C C . GLY A 1 296 ? 22.085 1.738 -3.195 1.00 82.12 296 GLY A C 1
ATOM 2208 O O . GLY A 1 296 ? 21.946 1.201 -4.295 1.00 82.12 296 GLY A O 1
ATOM 2209 N N . ILE A 1 297 ? 21.228 2.676 -2.773 1.00 78.69 297 ILE A N 1
ATOM 2210 C CA . ILE A 1 297 ? 19.962 3.010 -3.466 1.00 78.69 297 ILE A CA 1
ATOM 2211 C C . ILE A 1 297 ? 20.220 3.730 -4.798 1.00 78.69 297 ILE A C 1
ATOM 2213 O O . ILE A 1 297 ? 19.494 3.551 -5.778 1.00 78.69 297 ILE A O 1
ATOM 2217 N N . THR A 1 298 ? 21.255 4.565 -4.846 1.00 80.94 298 THR A N 1
ATOM 2218 C CA . THR A 1 298 ? 21.615 5.351 -6.034 1.00 80.94 298 THR A CA 1
ATOM 2219 C C . THR A 1 298 ? 22.371 4.559 -7.096 1.00 80.94 298 THR A C 1
ATOM 2221 O O . THR A 1 298 ? 22.310 4.930 -8.274 1.00 80.94 298 THR A O 1
ATOM 2224 N N . ALA A 1 299 ? 23.025 3.458 -6.723 1.00 83.75 299 ALA A N 1
ATOM 2225 C CA . ALA A 1 299 ? 23.893 2.704 -7.622 1.00 83.75 299 ALA A CA 1
ATOM 2226 C C . ALA A 1 299 ? 23.143 1.945 -8.720 1.00 83.75 299 ALA A C 1
ATOM 2228 O O . ALA A 1 299 ? 23.720 1.698 -9.774 1.00 83.75 299 ALA A O 1
ATOM 2229 N N . SER A 1 300 ? 21.848 1.640 -8.553 1.00 82.44 300 SER A N 1
ATOM 2230 C CA . SER A 1 300 ? 21.098 0.839 -9.534 1.00 82.44 300 SER A CA 1
ATOM 2231 C C . SER A 1 300 ? 21.174 1.401 -10.957 1.00 82.44 300 SER A C 1
ATOM 2233 O O . SER A 1 300 ? 21.302 0.641 -11.910 1.00 82.44 300 SER A O 1
ATOM 2235 N N . ARG A 1 301 ? 21.132 2.733 -11.131 1.00 82.44 301 ARG A N 1
ATOM 2236 C CA . ARG A 1 301 ? 21.252 3.348 -12.469 1.00 82.44 301 ARG A CA 1
ATOM 2237 C C . ARG A 1 301 ? 22.658 3.241 -13.048 1.00 82.44 301 ARG A C 1
ATOM 2239 O O . ARG A 1 301 ? 22.784 3.070 -14.255 1.00 82.44 301 ARG A O 1
ATOM 2246 N N . ALA A 1 302 ? 23.680 3.376 -12.207 1.00 85.06 302 ALA A N 1
ATOM 2247 C CA . ALA A 1 302 ? 25.069 3.248 -12.628 1.00 85.06 302 ALA A CA 1
ATOM 2248 C C . ALA A 1 302 ? 25.372 1.806 -13.050 1.00 85.06 302 ALA A C 1
ATOM 2250 O O . ALA A 1 302 ? 25.869 1.610 -14.153 1.00 85.06 302 ALA A O 1
ATOM 2251 N N . LEU A 1 303 ? 24.950 0.826 -12.245 1.00 86.75 303 LEU A N 1
ATOM 2252 C CA . LEU A 1 303 ? 25.090 -0.602 -12.541 1.00 86.75 303 LEU A CA 1
ATOM 2253 C C . LEU A 1 303 ? 24.372 -0.999 -13.829 1.00 86.75 303 LEU A C 1
ATOM 2255 O O . LEU A 1 303 ? 24.954 -1.676 -14.665 1.00 86.75 303 LEU A O 1
ATOM 2259 N N . MET A 1 304 ? 23.135 -0.527 -14.036 1.00 84.69 304 MET A N 1
ATOM 2260 C CA . MET A 1 304 ? 22.435 -0.762 -15.303 1.00 84.69 304 MET A CA 1
ATOM 2261 C C . MET A 1 304 ? 23.207 -0.166 -16.480 1.00 84.69 304 MET A C 1
ATOM 2263 O O . MET A 1 304 ? 23.373 -0.826 -17.494 1.00 84.69 304 MET A O 1
ATOM 2267 N N . LYS A 1 305 ? 23.701 1.073 -16.359 1.00 84.19 305 LYS A N 1
ATOM 2268 C CA . LYS A 1 305 ? 24.445 1.712 -17.448 1.00 84.19 305 LYS A CA 1
ATOM 2269 C C . LYS A 1 305 ? 25.750 0.971 -17.757 1.00 84.19 305 LYS A C 1
ATOM 2271 O O . LYS A 1 305 ? 26.073 0.822 -18.924 1.00 84.19 305 LYS A O 1
ATOM 2276 N N . GLN A 1 306 ? 26.476 0.521 -16.737 1.00 83.44 306 GLN A N 1
ATOM 2277 C CA . GLN A 1 306 ? 27.713 -0.246 -16.900 1.00 83.44 306 GLN A CA 1
ATOM 2278 C C . GLN A 1 306 ? 27.440 -1.615 -17.527 1.00 83.44 306 GLN A C 1
ATOM 2280 O O . GLN A 1 306 ? 28.016 -1.919 -18.562 1.00 83.44 306 GLN A O 1
ATOM 2285 N N . GLY A 1 307 ? 26.490 -2.378 -16.985 1.00 79.75 307 GLY A N 1
ATOM 2286 C CA . GLY A 1 307 ? 26.183 -3.726 -17.467 1.00 79.75 307 GLY A CA 1
ATOM 2287 C C . GLY A 1 307 ? 25.522 -3.796 -18.848 1.00 79.75 307 GLY A C 1
ATOM 2288 O O . GLY A 1 307 ? 25.438 -4.875 -19.409 1.00 79.75 307 GLY A O 1
ATOM 2289 N N . PHE A 1 308 ? 25.043 -2.675 -19.400 1.00 79.19 308 PHE A N 1
ATOM 2290 C CA . PHE A 1 308 ? 24.601 -2.588 -20.801 1.00 79.19 308 PHE A CA 1
ATOM 2291 C C . PHE A 1 308 ? 25.712 -2.152 -21.774 1.00 79.19 308 PHE A C 1
ATOM 2293 O O . PHE A 1 308 ? 25.482 -2.134 -22.983 1.00 79.19 308 PHE A O 1
ATOM 2300 N N . HIS A 1 309 ? 26.866 -1.713 -21.265 1.00 66.62 309 HIS A N 1
ATOM 2301 C CA . HIS A 1 309 ? 28.021 -1.300 -22.069 1.00 66.62 309 HIS A CA 1
ATOM 2302 C C . HIS A 1 309 ? 29.144 -2.347 -22.100 1.00 66.62 309 HIS A C 1
ATOM 2304 O O . HIS A 1 309 ? 30.010 -2.241 -22.969 1.00 66.62 309 HIS A O 1
ATOM 2310 N N . GLU A 1 310 ? 29.134 -3.301 -21.169 1.00 52.66 310 GLU A N 1
ATOM 2311 C CA . GLU A 1 310 ? 29.934 -4.536 -21.206 1.00 52.66 310 GLU A CA 1
ATOM 2312 C C . GLU A 1 310 ? 29.261 -5.602 -22.079 1.00 52.66 310 GLU A C 1
ATOM 2314 O O . GLU A 1 310 ? 30.010 -6.324 -22.776 1.00 52.66 310 GLU A O 1
#

Solvent-accessible surface area (backbone atoms only — not comparable to full-atom values): 16101 Å² total; per-residue (Å²): 137,73,86,71,71,76,78,68,72,78,72,49,73,61,54,50,43,49,54,50,45,33,46,46,42,22,22,36,18,44,45,13,64,52,21,58,53,50,50,43,53,48,13,53,54,38,47,52,34,40,75,68,66,77,44,73,84,65,86,47,72,71,58,51,56,53,46,51,55,54,49,50,54,54,47,51,56,52,49,15,17,54,77,57,68,39,49,80,80,38,48,74,73,49,57,68,47,52,57,62,71,32,43,63,46,35,48,34,50,58,68,74,39,58,67,68,61,50,51,43,44,42,23,53,22,9,25,52,15,14,47,43,27,27,56,45,16,50,46,30,39,75,74,66,73,35,65,12,20,53,41,47,79,32,25,60,61,18,32,50,44,26,45,53,25,24,51,38,8,49,46,32,40,70,69,62,75,41,92,60,29,69,59,21,51,51,18,26,52,36,14,51,53,24,32,57,44,19,66,37,63,71,53,67,58,46,48,58,55,52,50,50,51,53,48,63,74,50,46,89,78,49,57,73,72,58,48,53,55,52,51,50,52,51,50,53,51,50,49,50,52,48,61,66,43,39,64,74,42,50,72,44,47,58,53,49,50,54,37,46,51,42,30,75,75,67,67,41,49,88,38,84,56,27,45,51,52,50,52,50,51,48,51,52,50,50,39,70,74,32,72,85,54,45,73,33,88,71,37,58,62,56,52,52,56,50,62,74,73,109

Nearest PDB structures (foldseek):
  6p9y-assembly1_R  TM=1.548E-01  e=2.932E+00  Homo sapiens